Protein 4G6Q (pdb70)

Structure (mmCIF, N/CA/C/O backbone):
data_4G6Q
#
_entry.id   4G6Q
#
_cell.length_a   77.759
_cell.length_b   77.759
_cell.length_c   140.688
_cell.angle_alpha   90.00
_cell.angle_beta   90.00
_cell.angle_gamma   90.00
#
_symmetry.space_group_name_H-M   'P 41 21 2'
#
loop_
_entity.id
_entity.type
_entity.pdbx_description
1 polymer 'Putative uncharacterized protein'
2 non-polymer 'SULFATE ION'
3 water water
#
loop_
_atom_site.group_PDB
_atom_site.id
_atom_site.type_symbol
_atom_site.label_atom_id
_atom_site.label_alt_id
_atom_site.label_comp_id
_atom_site.label_asym_id
_atom_site.label_entity_id
_atom_site.label_seq_id
_atom_site.pdbx_PDB_ins_code
_atom_site.Cartn_x
_atom_site.Cartn_y
_atom_site.Cartn_z
_atom_site.occupancy
_atom_site.B_iso_or_equiv
_atom_site.auth_seq_id
_atom_site.auth_comp_id
_atom_site.auth_asym_id
_atom_site.auth_atom_id
_atom_site.pdbx_PDB_model_num
ATOM 1 N N . THR A 1 6 ? 10.600 -24.260 -27.292 1.00 86.71 3 THR A N 1
ATOM 2 C CA . THR A 1 6 ? 10.379 -25.102 -28.471 1.00 92.98 3 THR A CA 1
ATOM 3 C C . THR A 1 6 ? 9.618 -24.335 -29.552 1.00 90.42 3 THR A C 1
ATOM 4 O O . THR A 1 6 ? 8.726 -23.549 -29.243 1.00 91.08 3 THR A O 1
ATOM 6 N N . THR A 1 7 ? 9.958 -24.571 -30.818 1.00 92.19 4 THR A N 1
ATOM 7 C CA . THR A 1 7 ? 9.494 -23.697 -31.908 1.00 86.03 4 THR A CA 1
ATOM 8 C C . THR A 1 7 ? 8.074 -23.923 -32.432 1.00 81.20 4 THR A C 1
ATOM 9 O O . THR A 1 7 ? 7.799 -24.880 -33.159 1.00 85.72 4 THR A O 1
ATOM 13 N N . GLY A 1 8 ? 7.185 -23.009 -32.066 1.00 71.76 5 GLY A N 1
ATOM 14 C CA . GLY A 1 8 ? 5.846 -22.992 -32.605 1.00 74.95 5 GLY A CA 1
ATOM 15 C C . GLY A 1 8 ? 5.758 -21.926 -33.678 1.00 71.68 5 GLY A C 1
ATOM 16 O O . GLY A 1 8 ? 6.465 -20.910 -33.622 1.00 50.02 5 GLY A O 1
ATOM 17 N N . GLN A 1 9 ? 4.904 -22.177 -34.66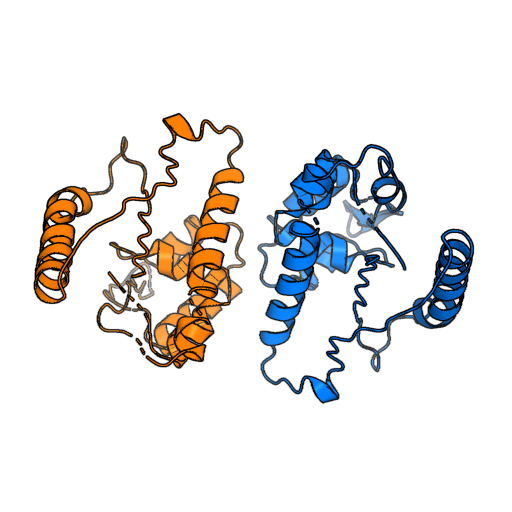6 1.00 71.27 6 GLN A N 1
ATOM 18 C CA . GLN A 1 9 ? 4.609 -21.205 -35.699 1.00 55.71 6 GLN A CA 1
ATOM 19 C C . GLN A 1 9 ? 3.315 -20.522 -35.304 1.00 48.56 6 GLN A C 1
ATOM 20 O O . GLN A 1 9 ? 2.457 -21.123 -34.653 1.00 58.27 6 GLN A O 1
ATOM 34 N N . PRO A 1 11 ? -0.165 -19.794 -35.488 1.00 53.44 8 PRO A N 1
ATOM 35 C CA . PRO A 1 11 ? -1.232 -20.606 -36.090 1.00 44.61 8 PRO A CA 1
ATOM 36 C C . PRO A 1 11 ? -1.723 -19.958 -37.371 1.00 42.81 8 PRO A C 1
ATOM 37 O O . PRO A 1 11 ? -1.623 -18.738 -37.475 1.00 50.20 8 PRO A O 1
ATOM 41 N N . ALA A 1 12 ? -2.259 -20.737 -38.309 1.00 44.15 9 ALA A N 1
ATOM 42 C CA . ALA A 1 12 ? -2.842 -20.178 -39.526 1.00 46.08 9 ALA A CA 1
ATOM 43 C C . ALA A 1 12 ? -4.357 -20.368 -39.579 1.00 55.63 9 ALA A C 1
ATOM 44 O O . ALA A 1 12 ? -5.045 -19.729 -40.393 1.00 45.16 9 ALA A O 1
ATOM 46 N N . THR A 1 13 ? -4.877 -21.257 -38.732 1.00 52.27 10 THR A N 1
ATOM 47 C CA . THR A 1 13 ? -6.314 -21.524 -38.722 1.00 54.04 10 THR A CA 1
ATOM 48 C C . THR A 1 13 ? -7.024 -20.243 -38.321 1.00 41.85 10 THR A C 1
ATOM 49 O O . THR A 1 13 ? -6.664 -19.621 -37.325 1.00 39.42 10 THR A O 1
ATOM 53 N N . SER A 1 14 ? -8.025 -19.839 -39.090 1.00 43.40 11 SER A N 1
ATOM 54 C CA . SER A 1 14 ? -8.635 -18.539 -38.859 1.00 57.97 11 SER A CA 1
ATOM 55 C C . SER A 1 14 ? -9.212 -18.439 -37.450 1.00 48.34 11 SER A C 1
ATOM 56 O O . SER A 1 14 ? -9.138 -17.389 -36.821 1.00 45.94 11 SER A O 1
ATOM 59 N N . SER A 1 15 ? -9.767 -19.534 -36.946 1.00 48.02 12 SER A N 1
ATOM 60 C CA . SER A 1 15 ? -10.384 -19.501 -35.629 1.00 54.80 12 SER A CA 1
ATOM 61 C C . SER A 1 15 ? -9.334 -19.264 -34.541 1.00 52.21 12 SER A C 1
ATOM 62 O O . SER A 1 15 ? -9.576 -18.499 -33.605 1.00 59.69 12 SER A O 1
ATOM 65 N N . LEU A 1 16 ? -8.171 -19.905 -34.653 1.00 37.31 13 LEU A N 1
ATOM 66 C CA . LEU A 1 16 ? -7.123 -19.671 -33.670 1.00 36.10 13 LEU A CA 1
ATOM 67 C C . LEU A 1 16 ? -6.556 -18.270 -33.825 1.00 44.03 13 LEU A C 1
ATOM 68 O O . LEU A 1 16 ? -6.271 -17.593 -32.836 1.00 39.96 13 LEU A O 1
ATOM 73 N N . VAL A 1 17 ? -6.368 -17.841 -35.070 1.00 38.21 14 VAL A N 1
ATOM 74 C CA . VAL A 1 17 ? -5.802 -16.518 -35.306 1.00 39.11 14 VAL A CA 1
ATOM 75 C C . VAL A 1 17 ? -6.702 -15.458 -34.669 1.00 34.19 14 VAL A C 1
ATOM 76 O O . VAL A 1 17 ? -6.233 -14.595 -33.935 1.00 34.95 14 VAL A O 1
ATOM 80 N N . ASP A 1 18 ? -8.002 -15.544 -34.928 1.00 36.06 15 ASP A N 1
ATOM 81 C CA . ASP A 1 18 ? -8.941 -14.615 -34.308 1.00 39.95 15 ASP A CA 1
ATOM 82 C C . ASP A 1 18 ? -8.849 -14.555 -32.770 1.00 35.64 15 ASP A C 1
ATOM 83 O O . ASP A 1 18 ? -8.956 -13.476 -32.197 1.00 33.57 15 ASP A O 1
ATOM 88 N N . LEU A 1 19 ? -8.621 -15.689 -32.109 1.00 37.58 16 LEU A N 1
ATOM 89 C CA . LEU A 1 19 ? -8.556 -15.688 -30.640 1.00 36.72 16 LEU A CA 1
ATOM 90 C C . LEU A 1 19 ? -7.340 -14.964 -30.109 1.00 35.62 16 LEU A C 1
ATOM 91 O O . LEU A 1 19 ? -7.353 -14.461 -28.987 1.00 32.79 16 LEU A O 1
ATOM 96 N N . LEU A 1 20 ? -6.278 -14.932 -30.905 1.00 30.09 17 LEU A N 1
ATOM 97 C CA . LEU A 1 20 ? -4.998 -14.428 -30.445 1.00 29.25 17 LEU A CA 1
ATOM 98 C C . LEU A 1 20 ? -4.881 -12.909 -30.571 1.00 31.61 17 LEU A C 1
ATOM 99 O O . LEU A 1 20 ? -3.871 -12.346 -30.180 1.00 32.38 17 LEU A O 1
ATOM 104 N N . HIS A 1 21 ? -5.886 -12.259 -31.166 1.00 30.72 18 HIS A N 1
ATOM 105 C CA . HIS A 1 21 ? -6.007 -10.796 -31.090 1.00 31.80 18 HIS A CA 1
ATOM 106 C C . HIS A 1 21 ? -6.090 -10.338 -29.626 1.00 33.04 18 HIS A C 1
ATOM 107 O O . HIS A 1 21 ? -5.570 -9.302 -29.266 1.00 36.25 18 HIS A O 1
ATOM 114 N N . HIS A 1 22 ? -6.743 -11.137 -28.787 1.00 34.13 19 HIS A N 1
ATOM 115 C CA . HIS A 1 22 ? -6.985 -10.782 -27.375 1.00 31.38 19 HIS A CA 1
ATOM 116 C C . HIS A 1 22 ? -5.670 -10.806 -26.588 1.00 38.31 19 HIS A C 1
ATOM 117 O O . HIS A 1 22 ? -4.996 -11.818 -26.563 1.00 35.17 19 HIS A O 1
ATOM 124 N N . PRO A 1 23 ? -5.294 -9.685 -25.951 1.00 32.68 20 PRO A N 1
ATOM 125 C CA . PRO A 1 23 ? -3.925 -9.613 -25.415 1.00 33.27 20 PRO A CA 1
ATOM 126 C C . PRO A 1 23 ? -3.673 -10.625 -24.296 1.00 31.31 20 PRO A C 1
ATOM 127 O O . PRO A 1 23 ? -2.569 -11.139 -24.188 1.00 26.95 20 PRO A O 1
ATOM 131 N N . LEU A 1 24 ? -4.681 -10.932 -23.488 1.00 24.71 21 LEU A N 1
ATOM 132 C CA . LEU A 1 24 ? -4.480 -11.947 -22.448 1.00 27.38 21 LEU A CA 1
ATOM 133 C C . LEU A 1 24 ? -4.342 -13.347 -23.057 1.00 28.83 21 LEU A C 1
ATOM 134 O O . LEU A 1 24 ? -3.513 -14.146 -22.603 1.00 27.09 21 LEU A O 1
ATOM 139 N N . ARG A 1 25 ? -5.099 -13.645 -24.113 1.00 23.79 22 ARG A N 1
ATOM 140 C CA . ARG A 1 25 ? -4.939 -14.961 -24.756 1.00 26.55 22 ARG A CA 1
ATOM 141 C C . ARG A 1 25 ? -3.555 -15.112 -25.391 1.00 25.78 22 ARG A C 1
ATOM 142 O O . ARG A 1 25 ? -2.961 -16.197 -25.346 1.00 27.41 22 ARG A O 1
ATOM 150 N N . TRP A 1 26 ? -3.033 -14.032 -25.963 1.00 23.75 23 TRP A N 1
ATOM 151 C CA . TRP A 1 26 ? -1.662 -14.086 -26.472 1.00 26.64 23 TRP A CA 1
ATOM 152 C C . TRP A 1 26 ? -0.680 -14.329 -25.315 1.00 27.56 23 TRP A C 1
ATOM 153 O O . TRP A 1 26 ? 0.247 -15.134 -25.438 1.00 29.22 23 TRP A O 1
ATOM 164 N N . ARG A 1 27 ? -0.865 -13.611 -24.204 1.00 25.00 24 ARG A N 1
ATOM 165 C CA . ARG A 1 27 ? 0.057 -13.736 -23.073 1.00 29.37 24 ARG A CA 1
ATOM 166 C C . ARG A 1 27 ? 0.118 -15.166 -22.564 1.00 28.55 24 ARG A C 1
ATOM 167 O O . ARG A 1 27 ? 1.192 -15.684 -22.266 1.00 22.54 24 ARG A O 1
ATOM 175 N N . ILE A 1 28 ? -1.048 -15.777 -22.437 1.00 23.77 25 ILE A N 1
ATOM 176 C CA . ILE A 1 28 ? -1.161 -17.157 -21.949 1.00 24.34 25 ILE A CA 1
ATOM 177 C C . ILE A 1 28 ? -0.487 -18.147 -22.892 1.00 28.62 25 ILE A C 1
ATOM 178 O O . ILE A 1 28 ? 0.298 -18.981 -22.452 1.00 24.40 25 ILE A O 1
ATOM 183 N N . THR A 1 29 ? -0.760 -18.060 -24.194 1.00 21.41 26 THR A N 1
ATOM 184 C CA . THR A 1 29 ? -0.177 -19.049 -25.083 1.00 21.53 26 THR A CA 1
ATOM 185 C C . THR A 1 29 ? 1.352 -18.860 -25.164 1.00 22.60 26 THR A C 1
ATOM 186 O O . THR A 1 29 ? 2.105 -19.841 -25.200 1.00 28.18 26 THR A O 1
ATOM 190 N N . GLN A 1 30 ? 1.822 -17.618 -25.146 1.00 22.89 27 GLN A N 1
ATOM 191 C CA . GLN A 1 30 ? 3.281 -17.403 -25.179 1.00 20.48 27 GLN A CA 1
ATOM 192 C C . GLN A 1 30 ? 3.982 -17.950 -23.926 1.00 25.59 27 GLN A C 1
ATOM 193 O O . GLN A 1 30 ? 5.120 -18.421 -24.011 1.00 23.40 27 GLN A O 1
ATOM 199 N N . LEU A 1 31 ? 3.316 -17.877 -22.766 1.00 24.36 28 LEU A N 1
ATOM 200 C CA . LEU A 1 31 ? 3.902 -18.355 -21.523 1.00 26.37 28 LEU A CA 1
ATOM 201 C C . LEU A 1 31 ? 4.013 -19.869 -21.554 1.00 24.29 28 LEU A C 1
ATOM 202 O O . LEU A 1 31 ? 4.772 -20.460 -20.785 1.00 27.99 28 LEU A O 1
ATOM 207 N N . LEU A 1 32 ? 3.223 -20.493 -22.419 1.00 19.85 29 LEU A N 1
ATOM 208 C CA . LEU A 1 32 ? 3.165 -21.960 -22.467 1.00 25.42 29 LEU A CA 1
ATOM 209 C C . LEU A 1 32 ? 4.071 -22.570 -23.538 1.00 34.12 29 LEU A C 1
ATOM 210 O O . LEU A 1 32 ? 4.120 -23.787 -23.687 1.00 38.22 29 LEU A O 1
ATOM 215 N N . ILE A 1 33 ? 4.783 -21.737 -24.290 1.00 29.12 30 ILE A N 1
ATOM 216 C CA . ILE A 1 33 ? 5.729 -22.278 -25.265 1.00 24.82 30 ILE A CA 1
ATOM 217 C C . ILE A 1 33 ? 6.791 -23.104 -24.547 1.00 26.08 30 ILE A C 1
ATOM 218 O O . ILE A 1 33 ? 7.475 -22.603 -23.642 1.00 28.53 30 ILE A O 1
ATOM 223 N N . GLY A 1 34 ? 6.907 -24.374 -24.936 1.00 28.35 31 GLY A N 1
ATOM 224 C CA . GLY A 1 34 ? 8.008 -25.220 -24.495 1.00 31.23 31 GLY A CA 1
ATOM 225 C C . GLY A 1 34 ? 7.866 -25.832 -23.110 1.00 33.46 31 GLY A C 1
ATOM 226 O O . GLY A 1 34 ? 8.815 -26.429 -22.592 1.00 30.70 31 GLY A O 1
ATOM 227 N N . ARG A 1 35 ? 6.698 -25.687 -22.487 1.00 32.12 32 ARG A N 1
ATOM 228 C CA . ARG A 1 35 ? 6.517 -26.229 -21.145 1.00 30.27 32 ARG A CA 1
ATOM 229 C C . ARG A 1 35 ? 5.043 -26.392 -20.841 1.00 30.80 32 ARG A C 1
ATOM 230 O O . ARG A 1 35 ? 4.204 -25.913 -21.575 1.00 31.26 32 ARG A O 1
ATOM 238 N N . SER A 1 36 ? 4.743 -27.059 -19.736 1.00 34.08 33 SER A N 1
ATOM 239 C CA . SER A 1 36 ? 3.366 -27.283 -19.313 1.00 40.86 33 SER A CA 1
ATOM 240 C C . SER A 1 36 ? 3.172 -26.686 -17.935 1.00 40.14 33 SER A C 1
ATOM 241 O O . SER A 1 36 ? 4.070 -26.775 -17.086 1.00 39.86 33 SER A O 1
ATOM 244 N N . LEU A 1 37 ? 1.999 -26.100 -17.706 1.00 31.93 34 LEU A N 1
ATOM 245 C CA . LEU A 1 37 ? 1.698 -25.438 -16.444 1.00 30.97 34 LEU A CA 1
ATOM 246 C C . LEU A 1 37 ? 0.252 -25.662 -16.029 1.00 32.01 34 LEU A C 1
ATOM 247 O O . LEU A 1 37 ? -0.635 -25.808 -16.871 1.00 34.84 34 LEU A O 1
ATOM 252 N N . THR A 1 38 ? 0.004 -25.655 -14.734 1.00 32.47 35 THR A N 1
ATOM 253 C CA . THR A 1 38 ? -1.371 -25.680 -14.252 1.00 35.35 35 THR A CA 1
ATOM 254 C C . THR A 1 38 ? -1.899 -24.267 -14.362 1.00 37.80 35 THR A C 1
ATOM 255 O O . THR A 1 38 ? -1.126 -23.313 -14.538 1.00 34.16 35 THR A O 1
ATOM 259 N N . THR A 1 39 ? -3.215 -24.129 -14.260 1.00 35.29 36 THR A N 1
ATOM 260 C CA . THR A 1 39 ? -3.851 -22.818 -14.332 1.00 36.69 36 THR A CA 1
ATOM 261 C C . THR A 1 39 ? -3.428 -22.009 -13.117 1.00 33.89 36 THR A C 1
ATOM 262 O O . THR A 1 39 ? -3.224 -20.804 -13.196 1.00 40.24 36 THR A O 1
ATOM 266 N N . ARG A 1 40 ? -3.304 -22.681 -11.983 1.00 36.93 37 ARG A N 1
ATOM 267 C CA . ARG A 1 40 ? -2.798 -22.024 -10.800 1.00 42.62 37 ARG A CA 1
ATOM 268 C C . ARG A 1 40 ? -1.412 -21.412 -11.071 1.00 41.35 37 ARG A C 1
ATOM 269 O O . ARG A 1 40 ? -1.155 -20.272 -10.692 1.00 42.11 37 ARG A O 1
ATOM 277 N N . GLU A 1 41 ? -0.530 -22.161 -11.736 1.00 39.84 38 GLU A N 1
ATOM 278 C CA . GLU A 1 41 ? 0.823 -21.669 -12.055 1.00 42.12 38 GLU A CA 1
ATOM 279 C C . GLU A 1 41 ? 0.771 -20.476 -13.006 1.00 37.18 38 GLU A C 1
ATOM 280 O O . GLU A 1 41 ? 1.441 -19.460 -12.798 1.00 37.08 38 GLU A O 1
ATOM 286 N N . LEU A 1 42 ? -0.060 -20.591 -14.029 1.00 30.58 39 LEU A N 1
ATOM 287 C CA . LEU A 1 42 ? -0.282 -19.482 -14.955 1.00 38.22 39 LEU A CA 1
ATOM 288 C C . LEU A 1 42 ? -0.796 -18.248 -14.203 1.00 46.70 39 LEU A C 1
ATOM 289 O O . LEU A 1 42 ? -0.326 -17.136 -14.436 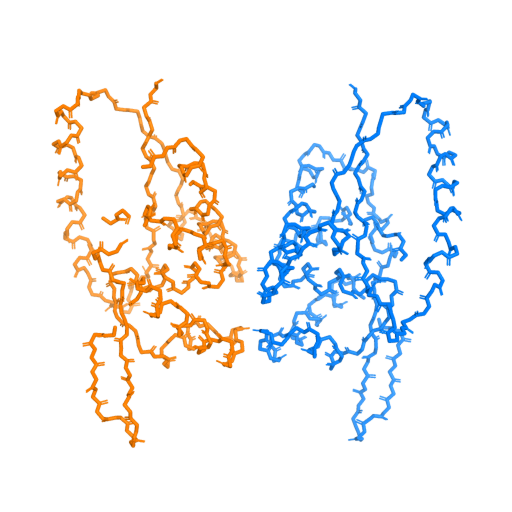1.00 44.36 39 LEU A O 1
ATOM 294 N N . ALA A 1 43 ? -1.759 -18.445 -13.303 1.00 42.20 40 ALA A N 1
ATOM 295 C CA . ALA A 1 43 ? -2.312 -17.339 -12.514 1.00 43.92 40 ALA A CA 1
ATOM 296 C C . ALA A 1 43 ? -1.218 -16.572 -11.781 1.00 44.73 40 ALA A C 1
ATOM 297 O O . ALA A 1 43 ? -1.238 -15.345 -11.700 1.00 44.60 40 ALA A O 1
ATOM 299 N N . GLU A 1 44 ? -0.272 -17.322 -11.235 1.00 40.72 41 GLU A N 1
ATOM 300 C CA . GLU A 1 44 ? 0.797 -16.767 -10.436 1.00 47.37 41 GLU A CA 1
ATOM 301 C C . GLU A 1 44 ? 1.795 -15.990 -11.295 1.00 43.84 41 GLU A C 1
ATOM 302 O O . GLU A 1 44 ? 2.476 -15.087 -10.815 1.00 45.19 41 GLU A O 1
ATOM 308 N N . LEU A 1 45 ? 1.869 -16.342 -12.569 1.00 39.29 42 LEU A N 1
ATOM 309 C CA . LEU A 1 45 ? 2.736 -15.625 -13.499 1.00 40.43 42 LEU A CA 1
ATOM 310 C C . LEU A 1 45 ? 2.034 -14.399 -14.088 1.00 39.31 42 LEU A C 1
ATOM 311 O O . LEU A 1 45 ? 2.651 -13.601 -14.786 1.00 41.67 42 LEU A O 1
ATOM 316 N N . LEU A 1 46 ? 0.738 -14.253 -13.814 1.00 33.90 43 LEU A N 1
ATOM 317 C CA . LEU A 1 46 ? -0.016 -13.138 -14.373 1.00 37.47 43 LEU A CA 1
ATOM 318 C C . LEU A 1 46 ? -0.773 -12.431 -13.274 1.00 38.36 43 LEU A C 1
ATOM 319 O O . LEU A 1 46 ? -2.008 -12.378 -13.301 1.00 37.63 43 LEU A O 1
ATOM 324 N N . PRO A 1 47 ? -0.030 -11.885 -12.299 1.00 41.13 44 PRO A N 1
ATOM 325 C CA . PRO A 1 47 ? -0.575 -11.333 -11.054 1.00 43.41 44 PRO A CA 1
ATOM 326 C C . PRO A 1 47 ? -1.518 -10.160 -11.296 1.00 46.03 44 PRO A C 1
ATOM 327 O O . PRO A 1 47 ? -2.295 -9.818 -10.415 1.00 51.96 44 PRO A O 1
ATOM 331 N N . ASP A 1 48 ? -1.434 -9.549 -12.473 1.00 41.17 45 ASP A N 1
ATOM 332 C CA . ASP A 1 48 ? -2.187 -8.331 -12.762 1.00 44.84 45 ASP A CA 1
ATOM 333 C C . ASP A 1 48 ? -3.574 -8.672 -13.267 1.00 39.58 45 ASP A C 1
ATOM 334 O O . ASP A 1 48 ? -4.459 -7.821 -13.331 1.00 42.61 45 ASP A O 1
ATOM 339 N N . VAL A 1 49 ? -3.750 -9.937 -13.620 1.00 34.72 46 VAL A N 1
ATOM 340 C CA . VAL A 1 49 ? -5.007 -10.448 -14.153 1.00 32.16 46 VAL A CA 1
ATOM 341 C C . VAL A 1 49 ? -5.865 -11.057 -13.041 1.00 33.34 46 VAL A C 1
ATOM 342 O O . VAL A 1 49 ? -5.369 -11.856 -12.237 1.00 35.66 46 VAL A O 1
ATOM 346 N N . ALA A 1 50 ? -7.148 -10.694 -12.999 1.00 33.31 47 ALA A N 1
ATOM 347 C CA . ALA A 1 50 ? -8.050 -11.259 -12.008 1.00 36.46 47 ALA A CA 1
ATOM 348 C C . ALA A 1 50 ? -8.089 -12.771 -12.195 1.00 32.73 47 ALA A C 1
ATOM 349 O O . ALA A 1 50 ? -8.115 -13.287 -13.323 1.00 31.46 47 ALA A O 1
ATOM 351 N N . THR A 1 51 ? -8.057 -13.483 -11.081 1.00 30.17 48 THR A N 1
ATOM 352 C CA . THR A 1 51 ? -7.876 -14.927 -11.117 1.00 34.75 48 THR A CA 1
ATOM 353 C C . THR A 1 51 ? -8.987 -15.594 -11.922 1.00 28.49 48 THR A C 1
ATOM 354 O O . THR A 1 51 ? -8.728 -16.429 -12.784 1.00 28.91 48 THR A O 1
ATOM 358 N N . THR A 1 52 ? -10.233 -15.217 -11.637 1.00 31.26 49 THR A N 1
ATOM 359 C CA . THR A 1 52 ? -11.353 -15.816 -12.349 1.00 27.12 49 THR A CA 1
ATOM 360 C C . THR A 1 52 ? -11.183 -15.621 -13.871 1.00 31.53 49 THR A C 1
ATOM 361 O O . THR A 1 52 ? -11.407 -16.548 -14.653 1.00 32.03 49 THR A O 1
ATOM 365 N N . THR A 1 53 ? -10.766 -14.427 -14.278 1.00 25.58 50 THR A N 1
ATOM 366 C CA . THR A 1 53 ? -10.575 -14.104 -15.708 1.00 27.48 50 THR A CA 1
ATOM 367 C C . THR A 1 53 ? -9.501 -14.976 -16.337 1.00 33.04 50 THR A C 1
ATOM 368 O O . THR A 1 53 ? -9.638 -15.441 -17.469 1.00 28.98 50 THR A O 1
ATOM 372 N N . LEU A 1 54 ? -8.420 -15.207 -15.601 1.00 32.91 51 LEU A N 1
ATOM 373 C CA A LEU A 1 54 ? -7.349 -16.062 -16.091 0.22 30.22 51 LEU A CA 1
ATOM 374 C CA B LEU A 1 54 ? -7.347 -16.060 -16.107 0.78 29.99 51 LEU A CA 1
ATOM 375 C C . LEU A 1 54 ? -7.876 -17.461 -16.377 1.00 30.01 51 LEU A C 1
ATOM 376 O O . LEU A 1 54 ? -7.629 -18.024 -17.433 1.00 27.21 51 LEU A O 1
ATOM 385 N N . TYR A 1 55 ? -8.622 -18.018 -15.419 1.00 27.52 52 TYR A N 1
ATOM 386 C CA . TYR A 1 55 ? -9.167 -19.347 -15.595 1.00 29.66 52 TYR A CA 1
ATOM 387 C C . TYR A 1 55 ? -10.125 -19.342 -16.790 1.00 32.38 52 TYR A C 1
ATOM 388 O O . TYR A 1 55 ? -10.122 -20.267 -17.596 1.00 26.47 52 TYR A O 1
ATOM 397 N N . ARG A 1 56 ? -10.943 -18.301 -16.909 1.00 32.52 53 ARG A N 1
ATOM 398 C CA . ARG A 1 56 ? -11.897 -18.234 -18.012 1.00 32.29 53 ARG A CA 1
ATOM 399 C C . ARG A 1 56 ? -11.183 -18.352 -19.379 1.00 31.64 53 ARG A C 1
ATOM 400 O O . ARG A 1 56 ? -11.589 -19.120 -20.241 1.00 27.55 53 ARG A O 1
ATOM 408 N N . GLN A 1 57 ? -10.119 -17.582 -19.554 1.00 30.27 54 GLN A N 1
ATOM 409 C CA . GLN A 1 57 ? -9.431 -17.520 -20.834 1.00 33.48 54 GLN A CA 1
ATOM 410 C C . GLN A 1 57 ? -8.677 -18.811 -21.154 1.00 34.68 54 GLN A C 1
ATOM 411 O O . GLN A 1 57 ? -8.583 -19.196 -22.313 1.00 30.90 54 GLN A O 1
ATOM 417 N N . VAL A 1 58 ? -8.113 -19.465 -20.136 1.00 29.54 55 VAL A N 1
ATOM 418 C CA . VAL A 1 58 ? -7.535 -20.806 -20.329 1.00 25.42 55 VAL A CA 1
ATOM 419 C C . VAL A 1 58 ? -8.609 -21.782 -20.847 1.00 25.93 55 VAL A C 1
ATOM 420 O O . VAL A 1 58 ? -8.396 -22.538 -21.803 1.00 32.98 55 VAL A O 1
ATOM 424 N N . GLY A 1 59 ? -9.772 -21.741 -20.214 1.00 27.41 56 GLY A N 1
ATOM 425 C CA . GLY A 1 59 ? -10.916 -22.525 -20.646 1.00 29.79 56 GLY A CA 1
ATOM 426 C C . GLY A 1 59 ? -11.241 -22.281 -22.109 1.00 31.54 56 GLY A C 1
ATOM 427 O O . GLY A 1 59 ? -11.457 -23.220 -22.881 1.00 33.60 56 GLY A O 1
ATOM 428 N N . ILE A 1 60 ? -11.296 -21.014 -22.495 1.00 27.95 57 ILE A N 1
ATOM 429 C CA . ILE A 1 60 ? -11.572 -20.654 -23.892 1.00 32.23 57 ILE A CA 1
ATOM 430 C C . ILE A 1 60 ? -10.523 -21.242 -24.862 1.00 30.18 57 ILE A C 1
ATOM 431 O O . ILE A 1 60 ? -10.866 -21.904 -25.852 1.00 29.99 57 ILE A O 1
ATOM 436 N N . LEU A 1 61 ? -9.251 -21.031 -24.540 1.00 29.36 58 LEU A N 1
ATOM 437 C CA . LEU A 1 61 ? -8.146 -21.577 -25.319 1.00 32.82 58 LEU A CA 1
ATOM 438 C C . LEU A 1 61 ? -8.137 -23.106 -25.431 1.00 39.35 58 LEU A C 1
ATOM 439 O O . LEU A 1 61 ? -7.875 -23.646 -26.499 1.00 37.86 58 LEU A O 1
ATOM 444 N N . VAL A 1 62 ? -8.382 -23.791 -24.315 1.00 36.89 59 VAL A N 1
ATOM 445 C CA . VAL A 1 62 ? -8.468 -25.243 -24.298 1.00 36.90 59 VAL A CA 1
ATOM 446 C C . VAL A 1 62 ? -9.591 -25.734 -25.185 1.00 41.40 59 VAL A C 1
ATOM 447 O O . VAL A 1 62 ? -9.397 -26.628 -26.004 1.00 46.83 59 VAL A O 1
ATOM 451 N N . LYS A 1 63 ? -10.780 -25.164 -25.012 1.00 41.42 60 LYS A N 1
ATOM 452 C CA . LYS A 1 63 ? -11.933 -25.597 -25.809 1.00 44.09 60 LYS A CA 1
ATOM 453 C C . LYS A 1 63 ? -11.705 -25.376 -27.314 1.00 43.92 60 LYS A C 1
ATOM 454 O O . LYS A 1 63 ? -12.094 -26.201 -28.135 1.00 47.17 60 LYS A O 1
ATOM 460 N N . ALA A 1 64 ? -11.069 -24.264 -27.673 1.00 38.11 61 ALA A N 1
ATOM 461 C CA . ALA A 1 64 ? -10.765 -23.992 -29.082 1.00 46.87 61 ALA A CA 1
ATOM 462 C C . A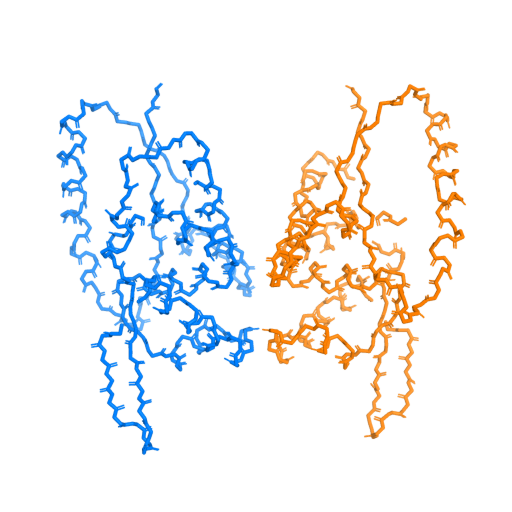LA A 1 64 ? -9.634 -24.861 -29.652 1.00 49.64 61 ALA A C 1
ATOM 463 O O . ALA A 1 64 ? -9.394 -24.859 -30.860 1.00 47.32 61 ALA A O 1
ATOM 465 N N . GLY A 1 65 ? -8.930 -25.589 -28.791 1.00 44.16 62 GLY A N 1
ATOM 466 C CA . GLY A 1 65 ? -7.847 -26.446 -29.253 1.00 42.65 62 GLY A CA 1
ATOM 467 C C . GLY A 1 65 ? -6.505 -25.740 -29.411 1.00 43.15 62 GLY A C 1
ATOM 468 O O . GLY A 1 65 ? -5.588 -26.253 -30.053 1.00 44.65 62 GLY A O 1
ATOM 469 N N . VAL A 1 66 ? -6.387 -24.547 -28.843 1.00 34.73 63 VAL A N 1
ATOM 470 C CA . VAL A 1 66 ? -5.114 -23.842 -28.843 1.00 32.02 63 VAL A CA 1
ATOM 471 C C . VAL A 1 66 ? -4.205 -24.467 -27.801 1.00 41.27 63 VAL A C 1
ATOM 472 O O . VAL A 1 66 ? -2.982 -24.473 -27.959 1.00 39.53 63 VAL A O 1
ATOM 476 N N . LEU A 1 67 ? -4.813 -24.972 -26.720 1.00 35.34 64 LEU A N 1
ATOM 477 C CA . LEU A 1 67 ? -4.061 -25.647 -25.673 1.00 33.10 64 LEU A CA 1
ATOM 478 C C . LEU A 1 67 ? -4.531 -27.078 -25.595 1.00 38.76 64 LEU A C 1
ATOM 479 O O . LEU A 1 67 ? -5.624 -27.408 -26.049 1.00 41.77 64 LEU A O 1
ATOM 492 N N . VAL A 1 69 ? -4.515 -30.614 -22.809 1.00 49.79 66 VAL A N 1
ATOM 493 C CA . VAL A 1 69 ? -4.295 -31.106 -21.452 1.00 55.93 66 VAL A CA 1
ATOM 494 C C . VAL A 1 69 ? -3.201 -32.172 -21.468 1.00 59.76 66 VAL A C 1
ATOM 495 O O . VAL A 1 69 ? -3.337 -33.186 -22.149 1.00 60.99 66 VAL A O 1
ATOM 499 N N . THR A 1 70 ? -2.122 -31.949 -20.720 1.00 54.09 67 THR A N 1
ATOM 500 C CA . THR A 1 70 ? -1.034 -32.925 -20.657 1.00 59.55 67 THR A CA 1
ATOM 501 C C . THR A 1 70 ? -1.079 -33.812 -19.413 1.00 67.14 67 THR A C 1
ATOM 502 O O . THR A 1 70 ? -0.412 -34.847 -19.361 1.00 67.98 67 THR A O 1
ATOM 506 N N . ALA A 1 71 ? -1.855 -33.402 -18.413 1.00 68.16 68 ALA A N 1
ATOM 507 C CA . ALA A 1 71 ? -2.063 -34.226 -17.226 1.00 68.14 68 ALA A CA 1
ATOM 508 C C . ALA A 1 71 ? -3.211 -33.722 -16.356 1.00 68.87 68 ALA A C 1
ATOM 509 O O . ALA A 1 71 ? -3.612 -32.556 -16.423 1.00 53.00 68 ALA A O 1
ATOM 511 N N . GLU A 1 72 ? -3.741 -34.622 -15.541 1.00 84.01 69 GLU A N 1
ATOM 512 C CA . GLU A 1 72 ? -4.688 -34.249 -14.507 1.00 90.10 69 GLU A CA 1
ATOM 513 C C . GLU A 1 72 ? -4.567 -35.217 -13.351 1.00 87.87 69 GLU A C 1
ATOM 514 O O . GLU A 1 72 ? -4.531 -36.428 -13.550 1.00 94.36 69 GLU A O 1
ATOM 520 N N . HIS A 1 73 ? -4.469 -34.676 -12.144 1.00 87.70 70 HIS A N 1
ATOM 521 C CA . HIS A 1 73 ? -4.433 -35.498 -10.937 1.00 100.50 70 HIS A CA 1
ATOM 522 C C . HIS A 1 73 ? -5.141 -34.785 -9.802 1.00 93.26 70 HIS A C 1
ATOM 523 O O . HIS A 1 73 ? -5.533 -33.623 -9.942 1.00 75.63 70 HIS A O 1
ATOM 530 N N . GLN A 1 74 ? -5.299 -35.488 -8.683 1.00 95.45 71 GLN A N 1
ATOM 531 C CA . GLN A 1 74 ? -6.018 -34.950 -7.538 1.00 101.18 71 GLN A CA 1
ATOM 532 C C . GLN A 1 74 ? -5.120 -34.129 -6.619 1.00 106.82 71 GLN A C 1
ATOM 533 O O . GLN A 1 74 ? -4.133 -34.632 -6.081 1.00 105.51 71 GLN A O 1
ATOM 539 N N . VAL A 1 75 ? -5.475 -32.858 -6.455 1.00 112.29 72 VAL A N 1
ATOM 540 C CA . VAL A 1 75 ? -4.731 -31.939 -5.599 1.00 114.64 72 VAL A CA 1
ATOM 541 C C . VAL A 1 75 ? -5.665 -31.228 -4.621 1.00 119.29 72 VAL A C 1
ATOM 542 O O . VAL A 1 75 ? -6.399 -30.307 -4.999 1.00 108.77 72 VAL A O 1
ATOM 546 N N . ARG A 1 76 ? -5.622 -31.673 -3.365 1.00 133.28 73 ARG A N 1
ATOM 547 C CA . ARG A 1 76 ? -6.486 -31.178 -2.290 1.00 135.48 73 ARG A CA 1
ATOM 548 C C . ARG A 1 76 ? -7.946 -31.611 -2.480 1.00 128.84 73 ARG A C 1
ATOM 549 O O . ARG A 1 76 ? -8.873 -30.836 -2.240 1.00 129.24 73 ARG A O 1
ATOM 557 N N . GLY A 1 77 ? -8.137 -32.857 -2.909 1.00 121.59 74 GLY A N 1
ATOM 558 C CA . GLY A 1 77 ? -9.465 -33.418 -3.087 1.00 116.93 74 GLY A CA 1
ATOM 559 C C . GLY A 1 77 ? -10.092 -33.147 -4.444 1.00 111.22 74 GLY A C 1
ATOM 560 O O . GLY A 1 77 ? -11.035 -33.838 -4.843 1.00 108.77 74 GLY A O 1
ATOM 561 N N . ALA A 1 78 ? -9.564 -32.149 -5.154 1.00 102.64 75 ALA A N 1
ATOM 562 C CA . ALA A 1 78 ? -10.112 -31.726 -6.442 1.00 97.63 75 ALA A CA 1
ATOM 563 C C . ALA A 1 78 ? -9.107 -31.914 -7.578 1.00 99.68 75 ALA A C 1
ATOM 564 O O . ALA A 1 78 ? -7.897 -31.882 -7.356 1.00 100.28 75 ALA A O 1
ATOM 566 N N . VAL A 1 79 ? -9.611 -32.096 -8.796 1.00 99.07 76 VAL A N 1
ATOM 567 C CA . VAL A 1 79 ? -8.757 -32.416 -9.941 1.00 93.38 76 VAL A CA 1
ATOM 568 C C . VAL A 1 79 ? -8.111 -31.195 -10.598 1.00 85.84 76 VAL A C 1
ATOM 569 O O . VAL A 1 79 ? -8.749 -30.158 -10.807 1.00 79.87 76 VAL A O 1
ATOM 573 N N . GLU A 1 80 ? -6.834 -31.335 -10.930 1.00 84.90 77 GLU A N 1
ATOM 574 C CA . GLU A 1 80 ? -6.066 -30.228 -11.480 1.00 74.76 77 GLU A CA 1
ATOM 575 C C . GLU A 1 80 ? -5.433 -30.609 -12.804 1.00 65.71 77 GLU A C 1
ATOM 576 O O . GLU A 1 80 ? -4.718 -31.606 -12.892 1.00 69.61 77 GLU A O 1
ATOM 582 N N . ARG A 1 81 ? -5.694 -29.810 -13.834 1.00 55.20 78 ARG A N 1
ATOM 583 C CA . ARG A 1 81 ? -5.145 -30.088 -15.149 1.00 51.65 78 ARG A CA 1
ATOM 584 C C . ARG A 1 81 ? -3.874 -29.287 -15.415 1.00 46.27 78 ARG A C 1
ATOM 585 O O . ARG A 1 81 ? -3.731 -28.137 -14.978 1.00 42.99 78 ARG A O 1
ATOM 593 N N . THR A 1 82 ? -2.964 -29.907 -16.153 1.00 45.16 79 THR A N 1
ATOM 594 C CA . THR A 1 82 ? -1.769 -29.245 -16.646 1.00 39.46 79 THR A CA 1
ATOM 595 C C . THR A 1 82 ? -1.933 -29.021 -18.150 1.00 36.31 79 THR A C 1
ATOM 596 O O . THR A 1 82 ? -2.443 -29.889 -18.854 1.00 42.03 79 THR A O 1
ATOM 600 N N . TYR A 1 83 ? -1.528 -27.853 -18.643 1.00 35.51 80 TYR A N 1
ATOM 601 C CA . TYR A 1 83 ? -1.741 -27.504 -20.049 1.00 33.04 80 TYR A CA 1
ATOM 602 C C . TYR A 1 83 ? -0.447 -27.151 -20.769 1.00 38.39 80 TYR A C 1
ATOM 603 O O . TYR A 1 83 ? 0.491 -26.650 -20.156 1.00 35.24 80 TYR A O 1
ATOM 612 N N . THR A 1 84 ? -0.403 -27.385 -22.077 1.00 40.70 81 THR A N 1
ATOM 613 C CA . THR A 1 84 ? 0.645 -26.795 -22.909 1.00 36.36 81 THR A CA 1
ATOM 614 C C . THR A 1 84 ? 0.078 -26.413 -24.274 1.00 38.99 81 THR A C 1
ATOM 615 O O . THR A 1 84 ? -1.087 -26.672 -24.561 1.00 43.41 81 THR A O 1
ATOM 619 N N . LEU A 1 85 ? 0.893 -25.778 -25.105 1.00 44.25 82 LEU A N 1
ATOM 620 C CA . LEU A 1 85 ? 0.466 -25.443 -26.463 1.00 46.16 82 LEU A CA 1
ATOM 621 C C . LEU A 1 85 ? 0.129 -26.678 -27.287 1.00 45.95 82 LEU A C 1
ATOM 622 O O . LEU A 1 85 ? 0.887 -27.652 -27.319 1.00 53.16 82 LEU A O 1
ATOM 627 N N . ASN A 1 86 ? -1.012 -26.641 -27.954 1.00 62.82 83 ASN A N 1
ATOM 628 C CA . ASN A 1 86 ? -1.307 -27.647 -28.956 1.00 62.22 83 ASN A CA 1
ATOM 629 C C . ASN A 1 86 ? -0.519 -27.333 -30.228 1.00 64.69 83 ASN A C 1
ATOM 630 O O . ASN A 1 86 ? -1.057 -26.745 -31.168 1.00 62.67 83 ASN A O 1
ATOM 635 N N . THR A 1 87 ? 0.757 -27.709 -30.255 1.00 67.70 84 THR A N 1
ATOM 636 C CA . THR A 1 87 ? 1.612 -27.383 -31.394 1.00 69.92 84 THR A CA 1
ATOM 637 C C . THR A 1 87 ? 1.064 -27.969 -32.698 1.00 79.29 84 THR A C 1
ATOM 638 O O . THR A 1 87 ? 1.313 -27.431 -33.781 1.00 74.00 84 THR A O 1
ATOM 642 N N . GLN A 1 88 ? 0.314 -29.063 -32.588 1.00 88.89 85 GLN A N 1
ATOM 643 C CA . GLN A 1 88 ? -0.347 -29.665 -33.746 1.00 92.22 85 GLN A CA 1
ATOM 644 C C . GLN A 1 88 ? -1.362 -28.716 -34.382 1.00 87.23 85 GLN A C 1
ATOM 645 O O . GLN A 1 88 ? -1.606 -28.774 -35.585 1.00 85.91 85 GLN A O 1
ATOM 651 N N . ALA A 1 89 ? -1.952 -27.844 -33.566 1.00 85.53 86 ALA A N 1
ATOM 652 C CA . ALA A 1 89 ? -2.969 -26.902 -34.043 1.00 81.33 86 ALA A CA 1
ATOM 653 C C . ALA A 1 89 ? -2.367 -25.737 -34.836 1.00 76.40 86 ALA A C 1
ATOM 654 O O . ALA A 1 89 ? -2.955 -25.280 -35.822 1.00 66.16 86 ALA A O 1
ATOM 656 N N . GLY A 1 90 ? -1.203 -25.260 -34.391 1.00 75.65 87 GLY A N 1
ATOM 657 C CA . GLY A 1 90 ? -0.482 -24.201 -35.072 1.00 73.22 87 GLY A CA 1
ATOM 658 C C . GLY A 1 90 ? 0.229 -24.671 -36.333 1.00 77.32 87 GLY A C 1
ATOM 659 O O . GLY A 1 90 ? 0.858 -23.872 -37.028 1.00 75.91 87 GLY A O 1
ATOM 660 N N . ASP A 1 91 ? 0.127 -25.966 -36.633 1.00 85.41 88 ASP A N 1
ATOM 661 C CA . ASP A 1 91 ? 0.722 -26.530 -37.853 1.00 93.91 88 ASP A CA 1
ATOM 662 C C . ASP A 1 91 ? -0.314 -26.849 -38.944 1.00 85.55 88 ASP A C 1
ATOM 663 O O . ASP A 1 91 ? 0.031 -27.412 -39.984 1.00 81.89 88 ASP A O 1
ATOM 668 N N . ALA A 1 92 ? -1.574 -26.486 -38.710 1.00 83.03 89 ALA A N 1
ATOM 669 C CA . ALA A 1 92 ? -2.647 -26.766 -39.667 1.00 84.34 89 ALA A CA 1
ATOM 670 C C . ALA A 1 92 ? -3.033 -25.551 -40.515 1.00 83.93 89 ALA A C 1
ATOM 671 O O . ALA A 1 92 ? -2.961 -24.408 -40.054 1.00 78.99 89 ALA A O 1
ATOM 673 N N . ASP A 1 93 ? -3.433 -25.814 -41.759 1.00 86.16 90 ASP A N 1
ATOM 674 C CA . ASP A 1 93 ? -4.022 -24.800 -42.642 1.00 85.83 90 ASP A CA 1
ATOM 675 C C . ASP A 1 93 ? -3.042 -23.756 -43.202 1.00 78.67 90 ASP A C 1
ATOM 676 O O . ASP A 1 93 ? -3.459 -22.669 -43.603 1.00 73.21 90 ASP A O 1
ATOM 681 N N . HIS A 1 94 ? -1.755 -24.088 -43.249 1.00 78.11 91 HIS A N 1
ATOM 682 C CA . HIS A 1 94 ? -0.741 -23.135 -43.714 1.00 81.19 91 HIS A CA 1
ATOM 683 C C . HIS A 1 94 ? -0.594 -23.027 -45.237 1.00 84.71 91 HIS A C 1
ATOM 684 O O . HIS A 1 94 ? 0.278 -22.307 -45.725 1.00 83.60 91 HIS A O 1
ATOM 691 N N . ASP A 1 95 ? -1.438 -23.719 -45.993 1.00 88.66 92 ASP A N 1
ATOM 692 C CA . ASP A 1 95 ? -1.304 -23.656 -47.445 1.00 98.30 92 ASP A CA 1
ATOM 693 C C . ASP A 1 95 ? -2.323 -22.730 -48.108 1.00 96.45 92 ASP A C 1
ATOM 694 O O . ASP A 1 95 ? -2.017 -22.061 -49.100 1.00 98.64 92 ASP A O 1
ATOM 699 N N . GLY A 1 96 ? -3.531 -22.689 -47.562 1.00 92.82 93 GLY A N 1
ATOM 700 C CA . GLY A 1 96 ? -4.564 -21.840 -48.120 1.00 94.33 93 GLY A CA 1
ATOM 701 C C . GLY A 1 96 ? -4.480 -20.422 -47.590 1.00 90.44 93 GLY A C 1
ATOM 702 O O . GLY A 1 96 ? -5.485 -19.708 -47.551 1.00 92.29 93 GLY A O 1
ATOM 703 N N . VAL A 1 97 ? -3.285 -20.006 -47.177 1.00 74.58 94 VAL A N 1
ATOM 704 C CA . VAL A 1 97 ? -3.125 -18.672 -46.609 1.00 58.02 94 VAL A CA 1
ATOM 705 C C . VAL A 1 97 ? -3.024 -17.637 -47.716 1.00 50.16 94 VAL A C 1
ATOM 706 O O . VAL A 1 97 ? -2.103 -17.671 -48.530 1.00 51.54 94 VAL A O 1
ATOM 710 N N . ASP A 1 98 ? -3.986 -16.724 -47.748 1.00 45.96 95 ASP A N 1
ATOM 711 C CA . ASP A 1 98 ? -3.989 -15.661 -48.738 1.00 44.92 95 ASP A CA 1
ATOM 712 C C . ASP A 1 98 ? -3.446 -14.374 -48.120 1.00 45.94 95 ASP A C 1
ATOM 713 O O . ASP A 1 98 ? -3.060 -14.349 -46.946 1.00 41.98 95 ASP A O 1
ATOM 718 N N . ALA A 1 99 ? -3.396 -13.314 -48.916 1.00 47.08 96 ALA A N 1
ATOM 719 C CA . ALA A 1 99 ? -2.849 -12.046 -48.448 1.00 46.25 96 ALA A CA 1
ATOM 720 C C . ALA A 1 99 ? -3.529 -11.591 -47.156 1.00 40.99 96 ALA A C 1
ATOM 721 O O . ALA A 1 99 ? -2.862 -11.289 -46.183 1.00 43.89 96 ALA A O 1
ATOM 723 N N . ASP A 1 100 ? -4.859 -11.551 -47.141 1.00 38.67 97 ASP A N 1
ATOM 724 C CA . ASP A 1 100 ? -5.566 -11.046 -4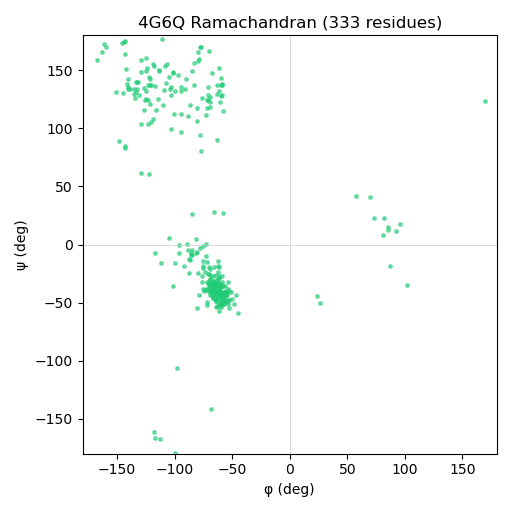5.967 1.00 37.24 97 ASP A CA 1
ATOM 725 C C . ASP A 1 100 ? -5.242 -11.822 -44.686 1.00 33.99 97 ASP A C 1
ATOM 726 O O . ASP A 1 100 ? -5.008 -11.230 -43.621 1.00 34.61 97 ASP A O 1
ATOM 731 N N . ARG A 1 101 ? -5.231 -13.151 -44.782 1.00 35.89 98 ARG A N 1
ATOM 732 C CA . ARG A 1 101 ? -4.910 -13.987 -43.625 1.00 35.66 98 ARG A CA 1
ATOM 733 C C . ARG A 1 101 ? -3.476 -13.764 -43.160 1.00 32.05 98 ARG A C 1
ATOM 734 O O . ARG A 1 101 ? -3.199 -13.712 -41.958 1.00 35.01 98 ARG A O 1
ATOM 742 N N . LEU A 1 102 ? -2.554 -13.636 -44.110 1.00 31.43 99 LEU A N 1
ATOM 743 C CA . LEU A 1 102 ? -1.143 -13.449 -43.756 1.00 31.14 99 LEU A CA 1
ATOM 744 C C . LEU A 1 102 ? -0.909 -12.117 -43.047 1.00 32.39 99 LEU A C 1
ATOM 745 O O . LEU A 1 102 ? -0.149 -12.049 -42.079 1.00 30.47 99 LEU A O 1
ATOM 750 N N . ARG A 1 103 ? -1.544 -11.056 -43.534 1.00 32.57 100 ARG A N 1
ATOM 751 C CA . ARG A 1 103 ? -1.456 -9.759 -42.857 1.00 36.37 100 ARG A CA 1
ATOM 752 C C . ARG A 1 103 ? -1.956 -9.851 -41.425 1.00 31.07 100 ARG A C 1
ATOM 753 O O . ARG A 1 103 ? -1.299 -9.401 -40.480 1.00 33.45 100 ARG A O 1
ATOM 761 N N . THR A 1 104 ? -3.127 -10.450 -41.265 1.00 33.50 101 THR A N 1
ATOM 762 C CA . THR A 1 104 ? -3.692 -10.602 -39.940 1.00 33.83 101 THR A CA 1
ATOM 763 C C . THR A 1 104 ? -2.748 -11.373 -39.018 1.00 31.23 101 THR A C 1
ATOM 764 O O . THR A 1 104 ? -2.520 -10.964 -37.884 1.00 31.81 101 THR A O 1
ATOM 776 N N . PHE A 1 106 ? 0.519 -11.644 -39.116 1.00 28.03 103 PHE A N 1
ATOM 777 C CA . PHE A 1 106 ? 1.634 -10.763 -38.781 1.00 30.52 103 PHE A CA 1
ATOM 778 C C . PHE A 1 106 ? 1.220 -9.739 -37.721 1.00 32.13 103 PHE A C 1
ATOM 779 O O . PHE A 1 106 ? 1.898 -9.561 -36.708 1.00 29.06 103 PHE A O 1
ATOM 787 N N . THR A 1 107 ? 0.100 -9.072 -37.966 1.00 29.39 104 THR A N 1
ATOM 788 C CA . THR A 1 107 ? -0.401 -8.027 -37.058 1.00 27.53 104 THR A CA 1
ATOM 789 C C . THR A 1 107 ? -0.586 -8.579 -35.644 1.00 26.86 104 THR A C 1
ATOM 790 O O . THR A 1 107 ? -0.227 -7.925 -34.659 1.00 27.19 104 THR A O 1
ATOM 794 N N . VAL A 1 108 ? -1.170 -9.772 -35.553 1.00 30.26 105 VAL A N 1
ATOM 795 C CA . VAL A 1 108 ? -1.467 -10.405 -34.275 1.00 26.95 105 VAL A CA 1
ATOM 796 C C . VAL A 1 108 ? -0.116 -10.797 -33.596 1.00 29.50 105 VAL A C 1
ATOM 797 O O . VAL A 1 108 ? 0.077 -10.638 -32.392 1.00 25.85 105 VAL A O 1
ATOM 801 N N . PHE A 1 109 ? 0.816 -11.286 -34.399 1.00 23.31 106 PHE A N 1
ATOM 802 C CA . PHE A 1 109 ? 2.138 -11.726 -33.923 1.00 25.12 106 PHE A CA 1
ATOM 803 C C . PHE A 1 109 ? 2.927 -10.553 -33.332 1.00 25.59 106 PHE A C 1
ATOM 804 O O . PHE A 1 109 ? 3.406 -10.617 -32.203 1.00 26.53 106 PHE A O 1
ATOM 812 N N . VAL A 1 110 ? 3.069 -9.472 -34.087 1.00 23.93 107 VAL A N 1
ATOM 813 C CA . VAL A 1 110 ? 3.824 -8.326 -33.588 1.00 25.64 107 VAL A CA 1
ATOM 814 C C . VAL A 1 110 ? 3.123 -7.590 -32.435 1.00 22.40 107 VAL A C 1
ATOM 815 O O . VAL A 1 110 ? 3.791 -7.085 -31.536 1.00 26.25 107 VAL A O 1
ATOM 819 N N . ALA A 1 111 ? 1.792 -7.530 -32.445 1.00 20.73 108 ALA A N 1
ATOM 820 C CA . ALA A 1 111 ? 1.083 -7.029 -31.266 1.00 23.25 108 ALA A CA 1
ATOM 821 C C . ALA A 1 111 ? 1.385 -7.872 -29.994 1.00 26.41 108 ALA A C 1
ATOM 822 O O . ALA A 1 111 ? 1.554 -7.326 -28.910 1.00 27.69 108 ALA A O 1
ATOM 824 N N . GLY A 1 112 ? 1.433 -9.192 -30.118 1.00 24.63 109 GLY A N 1
ATOM 825 C CA . GLY A 1 112 ? 1.788 -10.020 -28.970 1.00 25.65 109 GLY A CA 1
ATOM 826 C C . GLY A 1 112 ? 3.207 -9.762 -28.466 1.00 25.10 109 GLY A C 1
ATOM 827 O O . GLY A 1 112 ? 3.450 -9.604 -27.256 1.00 25.82 109 GLY A O 1
ATOM 828 N N . VAL A 1 113 ? 4.151 -9.713 -29.398 1.00 21.86 110 VAL A N 1
ATOM 829 C CA . VAL A 1 113 ? 5.544 -9.462 -29.043 1.00 23.54 110 VAL A CA 1
ATOM 830 C C . VAL A 1 113 ? 5.680 -8.083 -28.408 1.00 25.95 110 VAL A C 1
ATOM 831 O O . VAL A 1 113 ? 6.350 -7.922 -27.386 1.00 24.71 110 VAL A O 1
ATOM 835 N N . GLY A 1 114 ? 5.004 -7.101 -29.001 1.00 20.15 111 GLY A N 1
ATOM 836 C CA . GLY A 1 114 ? 4.943 -5.742 -28.460 1.00 21.55 111 GLY A CA 1
ATOM 837 C C . GLY A 1 114 ? 4.415 -5.738 -27.030 1.00 29.42 111 GLY A C 1
ATOM 838 O O . GLY A 1 114 ? 4.918 -4.996 -26.179 1.00 28.63 111 GLY A O 1
ATOM 839 N N . GLY A 1 115 ? 3.395 -6.548 -26.756 1.00 23.32 112 GLY A N 1
ATOM 840 C CA . GLY A 1 115 ? 2.817 -6.611 -25.399 1.00 27.12 112 GLY A CA 1
ATOM 841 C C . GLY A 1 115 ? 3.836 -7.208 -24.417 1.00 23.76 112 GLY A C 1
ATOM 842 O O . GLY A 1 115 ? 3.932 -6.810 -23.239 1.00 26.85 112 GLY A O 1
ATOM 843 N N . HIS A 1 116 ? 4.633 -8.148 -24.913 1.00 24.37 113 HIS A N 1
ATOM 844 C CA . HIS A 1 116 ? 5.671 -8.771 -24.069 1.00 33.54 113 HIS A CA 1
ATOM 845 C C . HIS A 1 116 ? 6.740 -7.717 -23.748 1.00 28.70 113 HIS A C 1
ATOM 846 O O . HIS A 1 116 ? 7.229 -7.634 -22.630 1.00 24.70 113 HIS A O 1
ATOM 853 N N . LEU A 1 117 ? 7.080 -6.888 -24.730 1.00 26.91 114 LEU A N 1
ATOM 854 C CA . LEU A 1 117 ? 8.029 -5.797 -24.506 1.00 24.02 114 LEU A CA 1
ATOM 855 C C . LEU A 1 117 ? 7.450 -4.810 -23.491 1.00 28.50 114 LEU A C 1
ATOM 856 O O . LEU A 1 117 ? 8.151 -4.328 -22.609 1.00 27.99 114 LEU A O 1
ATOM 861 N N . ASP A 1 118 ? 6.163 -4.518 -23.607 1.00 26.00 115 ASP A N 1
ATOM 862 C CA . ASP A 1 118 ? 5.536 -3.587 -22.656 1.00 27.98 115 ASP A CA 1
ATOM 863 C C . ASP A 1 118 ? 5.641 -4.131 -21.235 1.00 27.83 115 ASP A C 1
ATOM 864 O O . ASP A 1 118 ? 5.789 -3.381 -20.274 1.00 30.18 115 ASP A O 1
ATOM 869 N N . GLN A 1 119 ? 5.518 -5.444 -21.095 1.00 29.86 116 GLN A N 1
ATOM 870 C CA . GLN A 1 119 ? 5.600 -6.047 -19.764 1.00 33.03 116 GLN A CA 1
ATOM 871 C C . GLN A 1 119 ? 7.022 -5.905 -19.214 1.00 27.95 116 GLN A C 1
ATOM 872 O O . GLN A 1 119 ? 7.212 -5.591 -18.048 1.00 32.04 116 GLN A O 1
ATOM 878 N N . TYR A 1 120 ? 8.014 -6.113 -20.071 1.00 30.36 117 TYR A N 1
ATOM 879 C CA . TYR A 1 120 ? 9.401 -5.919 -19.677 1.00 33.79 117 TYR A CA 1
ATOM 880 C C . TYR A 1 120 ? 9.603 -4.496 -19.167 1.00 39.60 117 TYR A C 1
ATOM 881 O O . TYR A 1 120 ? 10.257 -4.278 -18.144 1.00 43.82 117 TYR A O 1
ATOM 890 N N . LEU A 1 121 ? 9.025 -3.530 -19.873 1.00 33.06 118 LEU A N 1
ATOM 891 C CA . LEU A 1 121 ? 9.181 -2.131 -19.497 1.00 38.28 118 LEU A CA 1
ATOM 892 C C . LEU A 1 121 ? 8.403 -1.744 -18.244 1.00 43.80 118 LEU A C 1
ATOM 893 O O . LEU A 1 121 ? 8.445 -0.589 -17.818 1.00 43.64 118 LEU A O 1
ATOM 898 N N . GLU A 1 122 ? 7.703 -2.697 -17.644 1.00 41.83 119 GLU A N 1
ATOM 899 C CA . GLU A 1 122 ? 7.094 -2.421 -16.346 1.00 47.78 119 GLU A CA 1
ATOM 900 C C . GLU A 1 122 ? 8.054 -2.723 -15.192 1.00 52.53 119 GLU A C 1
ATOM 901 O O . GLU A 1 122 ? 7.745 -2.447 -14.037 1.00 51.73 119 GLU A O 1
ATOM 907 N N . ARG A 1 123 ? 9.228 -3.267 -15.508 1.00 43.81 120 ARG A N 1
ATOM 908 C CA . ARG A 1 123 ? 10.239 -3.505 -14.479 1.00 48.23 120 ARG A CA 1
ATOM 909 C C . ARG A 1 123 ? 10.644 -2.195 -13.793 1.00 52.92 120 ARG A C 1
ATOM 910 O O . ARG A 1 123 ? 10.727 -1.138 -14.428 1.00 46.01 120 ARG A O 1
ATOM 918 N N . GLU A 1 124 ? 10.897 -2.262 -12.491 1.00 54.43 121 GLU A N 1
ATOM 919 C CA . GLU A 1 124 ? 11.296 -1.064 -11.758 1.00 68.84 121 GLU A CA 1
ATOM 920 C C . GLU A 1 124 ? 12.615 -0.520 -12.293 1.00 61.27 121 GLU A C 1
ATOM 921 O O . GLU A 1 124 ? 12.832 0.689 -12.329 1.00 64.01 121 GLU A O 1
ATOM 927 N N . GLN A 1 125 ? 13.490 -1.425 -12.708 1.00 53.69 122 GLN A N 1
ATOM 928 C CA . GLN A 1 125 ? 14.797 -1.054 -13.236 1.00 59.33 122 GLN A CA 1
ATOM 929 C C . GLN A 1 125 ? 15.071 -1.861 -14.505 1.00 54.38 122 GLN A C 1
ATOM 930 O O . GLN A 1 125 ? 14.905 -3.080 -14.504 1.00 50.54 122 GLN A O 1
ATOM 936 N N . ILE A 1 126 ? 15.457 -1.175 -15.584 1.00 48.75 123 ILE A N 1
ATOM 937 C CA . ILE A 1 126 ? 15.826 -1.826 -16.837 1.00 48.10 123 ILE A CA 1
ATOM 938 C C . ILE A 1 126 ? 17.219 -1.429 -17.313 1.00 46.00 123 ILE A C 1
ATOM 939 O O . ILE A 1 126 ? 17.707 -0.329 -17.050 1.00 50.33 123 ILE A O 1
ATOM 944 N N . ASP A 1 127 ? 17.849 -2.367 -17.999 1.00 41.98 124 ASP A N 1
ATOM 945 C CA . ASP A 1 127 ? 19.093 -2.155 -18.718 1.00 43.86 124 ASP A CA 1
ATOM 946 C C . ASP A 1 127 ? 18.982 -3.115 -19.898 1.00 38.91 124 ASP A C 1
ATOM 947 O O . ASP A 1 127 ? 19.357 -4.288 -19.804 1.00 35.59 124 ASP A O 1
ATOM 952 N N . PRO A 1 128 ? 18.404 -2.628 -20.998 1.00 37.69 125 PRO A N 1
ATOM 953 C CA . PRO A 1 128 ? 18.060 -3.477 -22.144 1.00 30.82 125 PRO A CA 1
ATOM 954 C C . PRO A 1 128 ? 19.240 -4.316 -22.599 1.00 31.98 125 PRO A C 1
ATOM 955 O O . PRO A 1 128 ? 19.090 -5.509 -22.892 1.00 31.76 125 PRO A O 1
ATOM 959 N N . LEU A 1 129 ? 20.419 -3.705 -22.609 1.00 35.90 126 LEU A N 1
ATOM 960 C CA . LEU A 1 129 ? 21.627 -4.402 -23.007 1.00 37.64 126 LEU A CA 1
ATOM 961 C C . LEU A 1 129 ? 21.961 -5.539 -22.038 1.00 40.36 126 LEU A C 1
ATOM 962 O O . LEU A 1 129 ? 22.136 -6.679 -22.449 1.00 45.62 126 LEU A O 1
ATOM 967 N N . ALA A 1 130 ? 22.052 -5.228 -20.751 1.00 38.35 127 ALA A N 1
ATOM 968 C CA . ALA A 1 130 ? 22.340 -6.254 -19.760 1.00 40.02 127 ALA A CA 1
ATOM 969 C C . ALA A 1 130 ? 21.216 -7.284 -19.692 1.00 34.86 127 ALA A C 1
ATOM 970 O O . ALA A 1 130 ? 21.461 -8.451 -19.384 1.00 39.98 127 ALA A O 1
ATOM 972 N N . ASP A 1 131 ? 19.990 -6.847 -19.965 1.00 33.40 128 ASP A N 1
ATOM 973 C CA . ASP A 1 131 ? 18.815 -7.722 -19.858 1.00 35.92 128 ASP A CA 1
ATOM 974 C C . ASP A 1 131 ? 18.604 -8.640 -21.060 1.00 37.17 128 ASP A C 1
ATOM 975 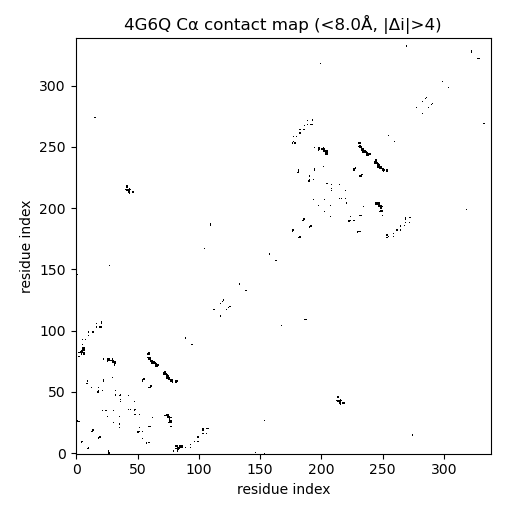O O . ASP A 1 131 ? 17.722 -9.504 -21.040 1.00 32.57 128 ASP A O 1
ATOM 980 N N . GLY A 1 132 ? 19.414 -8.453 -22.099 1.00 25.42 129 GLY A N 1
ATOM 981 C CA . GLY A 1 132 ? 19.395 -9.341 -23.257 1.00 25.08 129 GLY A CA 1
ATOM 982 C C . GLY A 1 132 ? 18.312 -9.057 -24.297 1.00 29.77 129 GLY A C 1
ATOM 983 O O . GLY A 1 132 ? 17.914 -9.944 -25.049 1.00 28.79 129 GLY A O 1
ATOM 984 N N . ILE A 1 133 ? 17.809 -7.829 -24.318 1.00 27.53 130 ILE A N 1
ATOM 985 C CA . ILE A 1 133 ? 16.848 -7.428 -25.329 1.00 28.10 130 ILE A CA 1
ATOM 986 C C . ILE A 1 133 ? 17.618 -7.196 -26.615 1.00 36.11 130 ILE A C 1
ATOM 987 O O . ILE A 1 133 ? 18.565 -6.400 -26.628 1.00 40.74 130 ILE A O 1
ATOM 992 N N . ALA A 1 134 ? 17.210 -7.856 -27.693 1.00 27.24 131 ALA A N 1
ATOM 993 C CA . ALA A 1 134 ? 17.848 -7.627 -29.009 1.00 31.64 131 ALA A CA 1
ATOM 994 C C . ALA A 1 134 ? 16.860 -7.602 -30.180 1.00 31.75 131 ALA A C 1
ATOM 995 O O . ALA A 1 134 ? 16.008 -8.470 -30.264 1.00 27.09 131 ALA A O 1
ATOM 997 N N . PHE A 1 135 ? 17.006 -6.629 -31.087 1.00 24.64 132 PHE A N 1
ATOM 998 C CA . PHE A 1 135 ? 16.262 -6.584 -32.340 1.00 27.66 132 PHE A CA 1
ATOM 999 C C . PHE A 1 135 ? 17.311 -6.646 -33.469 1.00 30.74 132 PHE A C 1
ATOM 1000 O O . PHE A 1 135 ? 18.050 -5.672 -33.655 1.00 33.95 132 PHE A O 1
ATOM 1008 N N . ARG A 1 136 ? 17.398 -7.777 -34.184 1.00 25.66 133 ARG A N 1
ATOM 1009 C CA . ARG A 1 136 ? 18.431 -7.980 -35.226 1.00 28.29 133 ARG A CA 1
ATOM 1010 C C . ARG A 1 136 ? 17.886 -8.454 -36.568 1.00 23.42 133 ARG A C 1
ATOM 1011 O O . ARG A 1 136 ? 16.806 -9.052 -36.651 1.00 23.95 133 ARG A O 1
ATOM 1019 N N . GLN A 1 137 ? 18.664 -8.240 -37.615 1.00 20.49 134 GLN A N 1
ATOM 1020 C CA . GLN A 1 137 ? 18.302 -8.771 -38.930 1.00 24.11 134 GLN A CA 1
ATOM 1021 C C . GLN A 1 137 ? 19.531 -9.273 -39.634 1.00 25.13 134 GLN A C 1
ATOM 1022 O O . GLN A 1 137 ? 20.582 -8.643 -39.556 1.00 24.69 134 GLN A O 1
ATOM 1028 N N . THR A 1 138 ? 19.363 -10.378 -40.352 1.00 20.79 135 THR A N 1
ATOM 1029 C CA . THR A 1 138 ? 20.401 -10.988 -41.170 1.00 23.78 135 THR A CA 1
ATOM 1030 C C . THR A 1 138 ? 19.811 -11.287 -42.543 1.00 24.05 135 THR A C 1
ATOM 1031 O O . THR A 1 138 ? 18.661 -11.732 -42.653 1.00 25.35 135 THR A O 1
ATOM 1035 N N . ALA A 1 139 ? 20.587 -11.056 -43.593 1.00 22.23 136 ALA A N 1
ATOM 1036 C CA . ALA A 1 139 ? 20.167 -11.419 -44.945 1.00 27.83 136 ALA A CA 1
ATOM 1037 C C . ALA A 1 139 ? 20.870 -12.686 -45.428 1.00 26.55 136 ALA A C 1
ATOM 1038 O O . ALA A 1 139 ? 22.074 -12.831 -45.278 1.00 25.97 136 ALA A O 1
ATOM 1040 N N . LEU A 1 140 ? 20.112 -13.589 -46.039 1.00 22.24 137 LEU A N 1
ATOM 1041 C CA . LEU A 1 140 ? 20.647 -14.863 -46.498 1.00 25.63 137 LEU A CA 1
ATOM 1042 C C . LEU A 1 140 ? 20.172 -15.114 -47.915 1.00 24.32 137 LEU A C 1
ATOM 1043 O O . LEU A 1 140 ? 18.981 -14.973 -48.202 1.00 27.82 137 LEU A O 1
ATOM 1048 N N . ASN A 1 141 ? 21.101 -15.475 -48.795 1.00 25.78 138 ASN A N 1
ATOM 1049 C CA . ASN A 1 141 ? 20.760 -15.927 -50.134 1.00 23.70 138 ASN A CA 1
ATOM 1050 C C . ASN A 1 141 ? 20.529 -17.434 -50.124 1.00 26.39 138 ASN A C 1
ATOM 1051 O O . ASN A 1 141 ? 21.474 -18.198 -49.953 1.00 26.38 138 ASN A O 1
ATOM 1056 N N . LEU A 1 142 ? 19.282 -17.854 -50.307 1.00 22.60 139 LEU A N 1
ATOM 1057 C CA . LEU A 1 142 ? 18.940 -19.271 -50.187 1.00 24.96 139 LEU A CA 1
ATOM 1058 C C . LEU A 1 142 ? 17.948 -19.681 -51.248 1.00 25.38 139 LEU A C 1
ATOM 1059 O O . LEU A 1 142 ? 16.957 -18.991 -51.467 1.00 24.63 139 LEU A O 1
ATOM 1064 N N . SER A 1 143 ? 18.185 -20.815 -51.903 1.00 24.05 140 SER A N 1
ATOM 1065 C CA . SER A 1 143 ? 17.129 -21.381 -52.748 1.00 22.88 140 SER A CA 1
ATOM 1066 C C . SER A 1 143 ? 16.018 -21.915 -51.835 1.00 26.29 140 SER A C 1
ATOM 1067 O O . SER A 1 143 ? 16.194 -22.023 -50.611 1.00 23.26 140 SER A O 1
ATOM 1070 N N . ASP A 1 144 ? 14.859 -22.215 -52.410 1.00 23.35 141 ASP A N 1
ATOM 1071 C CA . ASP A 1 144 ? 13.738 -22.705 -51.604 1.00 27.78 141 ASP A CA 1
ATOM 1072 C C . ASP A 1 144 ? 14.172 -23.980 -50.872 1.00 32.06 141 ASP A C 1
ATOM 1073 O O . ASP A 1 144 ? 13.884 -24.156 -49.690 1.00 31.06 141 ASP A O 1
ATOM 1078 N N . GLU A 1 145 ? 14.854 -24.879 -51.578 1.00 25.85 142 GLU A N 1
ATOM 1079 C CA A GLU A 1 145 ? 15.357 -26.110 -50.984 0.61 29.08 142 GLU A CA 1
ATOM 1080 C CA B GLU A 1 145 ? 15.307 -26.109 -50.915 0.39 29.81 142 GLU A CA 1
ATOM 1081 C C . GLU A 1 145 ? 16.448 -25.877 -49.906 1.00 30.39 142 GLU A C 1
ATOM 1082 O O . GLU A 1 145 ? 16.448 -26.496 -48.833 1.00 27.08 142 GLU A O 1
ATOM 1093 N N . GLU A 1 146 ? 17.384 -24.969 -50.180 1.00 27.69 143 GLU A N 1
ATOM 1094 C CA . GLU A 1 146 ? 18.353 -24.596 -49.122 1.00 24.96 143 GLU A CA 1
ATOM 1095 C C . GLU A 1 146 ? 17.656 -24.015 -47.884 1.00 25.92 143 GLU A C 1
ATOM 1096 O O . GLU A 1 146 ? 18.103 -24.204 -46.750 1.00 27.05 143 GLU A O 1
ATOM 1102 N N . LEU A 1 147 ? 16.576 -23.283 -48.087 1.00 28.85 144 LEU A N 1
ATOM 1103 C CA . LEU A 1 147 ? 15.861 -22.707 -46.943 1.00 27.96 144 LEU A CA 1
ATOM 1104 C C . LEU A 1 147 ? 15.234 -23.825 -46.079 1.00 30.78 144 LEU A C 1
ATOM 1105 O O . LEU A 1 147 ? 15.212 -23.744 -44.851 1.00 28.77 144 LEU A O 1
ATOM 1110 N N . ALA A 1 148 ? 14.720 -24.871 -46.710 1.00 28.86 145 ALA A N 1
ATOM 1111 C CA . ALA A 1 148 ? 14.198 -25.997 -45.931 1.00 31.99 145 ALA A CA 1
ATOM 1112 C C . ALA A 1 148 ? 15.311 -26.612 -45.080 1.00 32.51 145 ALA A C 1
ATOM 1113 O O . ALA A 1 148 ? 15.091 -26.974 -43.929 1.00 30.96 145 ALA A O 1
ATOM 1115 N N . GLU A 1 149 ? 16.504 -26.736 -45.652 1.00 29.00 146 GLU A N 1
ATOM 1116 C CA . GLU A 1 149 ? 17.652 -27.254 -44.914 1.00 27.56 146 GLU A CA 1
ATOM 1117 C C . GLU A 1 149 ? 18.054 -26.309 -43.786 1.00 27.81 146 GLU A C 1
ATOM 1118 O O . GLU A 1 149 ? 18.338 -26.734 -42.672 1.00 26.77 146 GLU A O 1
ATOM 1124 N N . PHE A 1 150 ? 18.093 -25.022 -44.089 1.00 21.65 147 PHE A N 1
ATOM 1125 C CA . PHE A 1 150 ? 18.445 -24.023 -43.094 1.00 23.22 147 PHE A CA 1
ATOM 1126 C C . PHE A 1 150 ? 17.500 -24.105 -41.881 1.00 27.88 147 PHE A C 1
ATOM 1127 O O . PHE A 1 150 ? 17.931 -24.088 -40.730 1.00 23.54 147 PHE A O 1
ATOM 1135 N N . LEU A 1 151 ? 16.211 -24.224 -42.146 1.00 25.39 148 LEU A N 1
ATOM 1136 C CA . LEU A 1 151 ? 15.240 -24.286 -41.062 1.00 28.52 148 LEU A CA 1
ATOM 1137 C C . LEU A 1 151 ? 15.430 -25.537 -40.207 1.00 34.33 148 LEU A C 1
ATOM 1138 O O . LEU A 1 151 ? 15.334 -25.461 -38.982 1.00 24.17 148 LEU A O 1
ATOM 1143 N N . THR A 1 152 ? 15.742 -26.671 -40.842 1.00 27.53 149 THR A N 1
ATOM 1144 C CA . THR A 1 152 ? 16.011 -27.907 -40.096 1.00 26.75 149 THR A CA 1
ATOM 1145 C C . THR A 1 152 ? 17.281 -27.782 -39.257 1.00 28.00 149 THR A C 1
ATOM 1146 O O . THR A 1 152 ? 17.309 -28.167 -38.090 1.00 31.23 149 THR A O 1
ATOM 1150 N N . ALA A 1 153 ? 18.338 -27.252 -39.852 1.00 27.76 150 ALA A N 1
ATOM 1151 C CA . ALA A 1 153 ? 19.579 -27.033 -39.114 1.00 29.73 150 ALA A CA 1
ATOM 1152 C C . ALA A 1 153 ? 19.389 -26.007 -37.964 1.00 24.16 150 ALA A C 1
ATOM 1153 O O . ALA A 1 153 ? 20.012 -26.107 -36.911 1.00 28.06 150 ALA A O 1
ATOM 1155 N N . PHE A 1 154 ? 18.531 -25.021 -38.178 1.00 23.59 151 PHE A N 1
ATOM 1156 C CA . PHE A 1 154 ? 18.258 -24.003 -37.157 1.00 24.45 151 PHE A CA 1
ATOM 1157 C C . PHE A 1 154 ? 17.609 -24.679 -35.927 1.00 28.32 151 PHE A C 1
ATOM 1158 O O . PHE A 1 154 ? 18.021 -24.454 -34.801 1.00 25.93 151 PHE A O 1
ATOM 1166 N N . GLY A 1 155 ? 16.603 -25.520 -36.151 1.00 27.79 152 GLY A N 1
ATOM 1167 C CA . GLY A 1 155 ? 16.024 -26.315 -35.069 1.00 32.14 152 GLY A CA 1
ATOM 1168 C C . GLY A 1 155 ? 17.077 -27.151 -34.351 1.00 33.66 152 GLY A C 1
ATOM 1169 O O . GLY A 1 155 ? 17.070 -27.268 -33.126 1.00 27.17 152 GLY A O 1
ATOM 1170 N N . GLU A 1 156 ? 18.010 -27.728 -35.100 1.00 28.02 153 GLU A N 1
ATOM 1171 C CA . GLU A 1 156 ? 19.071 -28.515 -34.464 1.00 34.09 153 GLU A CA 1
ATOM 1172 C C . GLU A 1 156 ? 20.028 -27.632 -33.659 1.00 29.84 153 GLU A C 1
ATOM 1173 O O . GLU A 1 156 ? 20.507 -28.043 -32.610 1.00 27.85 153 GLU A O 1
ATOM 1179 N N . PHE A 1 157 ? 20.314 -26.434 -34.163 1.00 27.50 154 PHE A N 1
ATOM 1180 C CA . PHE A 1 157 ? 21.140 -25.475 -33.445 1.00 22.27 154 PHE A CA 1
ATOM 1181 C C . PHE A 1 157 ? 20.461 -25.118 -32.107 1.00 24.53 154 PHE A C 1
ATOM 1182 O O . PHE A 1 157 ? 21.093 -25.129 -31.060 1.00 26.31 154 PHE A O 1
ATOM 1190 N N . LEU A 1 158 ? 19.156 -24.856 -32.145 1.00 23.21 155 LEU A N 1
ATOM 1191 C CA . LEU A 1 158 ? 18.418 -24.501 -30.939 1.00 21.82 155 LEU A CA 1
ATOM 1192 C C . LEU A 1 158 ? 18.287 -25.617 -29.896 1.00 28.95 155 LEU A C 1
ATOM 1193 O O . LEU A 1 158 ? 18.120 -25.336 -28.706 1.00 26.42 155 LEU A O 1
ATOM 1198 N N . ALA A 1 159 ? 18.327 -26.878 -30.332 1.00 25.27 156 ALA A N 1
ATOM 1199 C CA . ALA A 1 159 ? 17.907 -27.982 -29.465 1.00 23.79 156 ALA A CA 1
ATOM 1200 C C . ALA A 1 159 ? 18.604 -28.056 -28.105 1.00 30.48 156 ALA A C 1
ATOM 1201 O O . ALA A 1 159 ? 17.941 -28.190 -27.080 1.00 28.84 156 ALA A O 1
ATOM 1203 N N . PRO A 1 160 ? 19.942 -27.974 -28.081 1.00 28.43 157 PRO A N 1
ATOM 1204 C CA . PRO A 1 160 ? 20.573 -28.062 -26.746 1.00 28.25 157 PRO A CA 1
ATOM 1205 C C . PRO A 1 160 ? 20.131 -26.911 -25.834 1.00 28.23 157 PRO A C 1
ATOM 1206 O O . PRO A 1 160 ? 20.027 -27.110 -24.639 1.00 32.16 157 PRO A O 1
ATOM 1210 N N . TYR A 1 161 ? 19.884 -25.713 -26.371 1.00 23.96 158 TYR A N 1
ATOM 1211 C CA . TYR A 1 161 ? 19.445 -24.620 -25.492 1.00 21.50 158 TYR A CA 1
ATOM 1212 C C . TYR A 1 161 ? 18.002 -24.808 -25.009 1.00 25.95 158 TYR A C 1
ATOM 1213 O O . TYR A 1 161 ? 17.657 -24.497 -23.860 1.00 30.53 158 TYR A O 1
ATOM 1222 N N . VAL A 1 162 ? 17.154 -25.301 -25.909 1.00 26.66 159 VAL A N 1
ATOM 1223 C CA . VAL A 1 162 ? 15.760 -25.584 -25.588 1.00 24.46 159 VAL A CA 1
ATOM 1224 C C . VAL A 1 162 ? 15.711 -26.646 -24.498 1.00 27.13 159 VAL A C 1
ATOM 1225 O O . VAL A 1 162 ? 14.790 -26.684 -23.705 1.00 32.16 159 VAL A O 1
ATOM 1229 N N . ALA A 1 163 ? 16.735 -27.480 -24.428 1.00 29.77 160 ALA A N 1
ATOM 1230 C CA . ALA A 1 163 ? 16.772 -28.521 -23.401 1.00 37.07 160 ALA A CA 1
ATOM 1231 C C . ALA A 1 163 ? 17.028 -27.972 -21.987 1.00 36.08 160 ALA A C 1
ATOM 1232 O O . ALA A 1 163 ? 16.814 -28.676 -21.020 1.00 31.54 160 ALA A O 1
ATOM 1234 N N . HIS A 1 164 ? 17.489 -26.728 -21.860 1.00 29.98 161 HIS A N 1
ATOM 1235 C CA . HIS A 1 164 ? 17.770 -26.178 -20.529 1.00 30.93 161 HIS A CA 1
ATOM 1236 C C . HIS A 1 164 ? 16.547 -26.181 -19.624 1.00 32.48 161 HIS A C 1
ATOM 1237 O O . HIS A 1 164 ? 15.503 -25.640 -19.988 1.00 27.63 161 HIS A O 1
ATOM 1244 N N . SER A 1 165 ? 16.693 -26.729 -18.423 1.00 31.58 162 SER A N 1
ATOM 1245 C CA . SER A 1 165 ? 15.659 -26.619 -17.394 1.00 33.30 162 SER A CA 1
ATOM 1246 C C . SER A 1 165 ? 15.697 -25.253 -16.706 1.00 37.57 162 SER A C 1
ATOM 1247 O O . SER A 1 165 ? 16.713 -24.561 -16.745 1.00 33.57 162 SER A O 1
ATOM 1250 N N . PRO A 1 166 ? 14.585 -24.865 -16.068 1.00 31.32 163 PRO A N 1
ATOM 1251 C CA . PRO A 1 166 ? 14.588 -23.659 -15.238 1.00 39.25 163 PRO A CA 1
ATOM 1252 C C . PRO A 1 166 ? 15.579 -23.827 -14.087 1.00 38.17 163 PRO A C 1
ATOM 1253 O O . PRO A 1 166 ? 15.815 -24.956 -13.633 1.00 35.21 163 PRO A O 1
ATOM 1257 N N . ALA A 1 167 ? 16.132 -22.723 -13.603 1.00 35.73 164 ALA A N 1
ATOM 1258 C CA . ALA A 1 167 ? 17.059 -22.774 -12.469 1.00 39.76 164 ALA A CA 1
ATOM 1259 C C . ALA A 1 167 ? 17.183 -21.368 -11.904 1.00 32.10 164 ALA A C 1
ATOM 1260 O O . ALA A 1 167 ? 16.761 -20.416 -12.558 1.00 34.06 164 ALA A O 1
ATOM 1262 N N . PRO A 1 168 ? 17.749 -21.225 -10.688 1.00 33.05 165 PRO A N 1
ATOM 1263 C CA . PRO A 1 168 ? 17.824 -19.879 -10.115 1.00 34.70 165 PRO A CA 1
ATOM 1264 C C . PRO A 1 168 ? 18.660 -18.886 -10.935 1.00 37.26 165 PRO A C 1
ATOM 1265 O O . PRO A 1 168 ? 18.358 -17.708 -10.883 1.00 34.33 165 PRO A O 1
ATOM 1269 N N . ASP A 1 169 ? 19.663 -19.330 -11.687 1.00 32.83 166 ASP A N 1
ATOM 1270 C CA . ASP A 1 169 ? 20.475 -18.385 -12.454 1.00 35.75 166 ASP A CA 1
ATOM 1271 C C . ASP A 1 169 ? 19.879 -18.042 -13.822 1.00 32.58 166 ASP A C 1
ATOM 1272 O O . ASP A 1 169 ? 20.345 -17.114 -14.498 1.00 30.99 166 ASP A O 1
ATOM 1277 N N . ARG A 1 170 ? 18.831 -18.761 -14.216 1.00 33.07 167 ARG A N 1
ATOM 1278 C CA . ARG A 1 170 ? 18.308 -18.645 -15.576 1.00 29.48 167 ARG A CA 1
ATOM 1279 C C . ARG A 1 170 ? 17.016 -17.857 -15.674 1.00 31.86 167 ARG A C 1
ATOM 1280 O O . ARG A 1 170 ? 16.150 -17.944 -14.813 1.00 28.58 167 ARG A O 1
ATOM 1288 N N . THR A 1 171 ? 16.887 -17.108 -16.757 1.00 30.74 168 THR A N 1
ATOM 1289 C CA . THR A 1 171 ? 15.668 -16.366 -17.024 1.00 33.37 168 THR A CA 1
ATOM 1290 C C . THR A 1 171 ? 15.050 -16.912 -18.316 1.00 25.08 168 THR A C 1
ATOM 1291 O O . THR A 1 171 ? 15.760 -17.155 -19.279 1.00 25.97 168 THR A O 1
ATOM 1295 N N . ARG A 1 172 ? 13.730 -17.117 -18.333 1.00 26.28 169 ARG A N 1
ATOM 1296 C CA . ARG A 1 172 ? 13.059 -17.574 -19.548 1.00 25.84 169 ARG A CA 1
ATOM 1297 C C . ARG A 1 172 ? 13.057 -16.423 -20.557 1.00 27.55 169 ARG A C 1
ATOM 1298 O O . ARG A 1 172 ? 12.666 -15.306 -20.220 1.00 28.29 169 ARG A O 1
ATOM 1306 N N . ARG A 1 173 ? 13.514 -16.694 -21.778 1.00 20.36 170 ARG A N 1
ATOM 1307 C CA . ARG A 1 173 ? 13.578 -15.684 -22.824 1.00 22.03 170 ARG A CA 1
ATOM 1308 C C . ARG A 1 173 ? 12.770 -16.158 -24.004 1.00 26.41 170 ARG A C 1
ATOM 1309 O O . ARG A 1 173 ? 12.725 -17.353 -24.298 1.00 28.13 170 ARG A O 1
ATOM 1317 N N . VAL A 1 174 ? 12.107 -15.227 -24.676 1.00 19.96 171 VAL A N 1
ATOM 1318 C CA . VAL A 1 174 ? 11.350 -15.606 -25.867 1.00 22.48 171 VAL A CA 1
ATOM 1319 C C . VAL A 1 174 ? 11.998 -15.061 -27.123 1.00 25.06 171 VAL A C 1
ATOM 1320 O O . VAL A 1 174 ? 12.151 -13.843 -27.306 1.00 22.20 171 VAL A O 1
ATOM 1324 N N . LEU A 1 175 ? 12.372 -15.983 -27.996 1.00 19.73 172 LEU A N 1
ATOM 1325 C CA . LEU A 1 175 ? 13.041 -15.641 -29.245 1.00 27.95 172 LEU A CA 1
ATOM 1326 C C . LEU A 1 175 ? 11.997 -15.684 -30.361 1.00 27.65 172 LEU A C 1
ATOM 1327 O O . LEU A 1 175 ? 11.471 -16.750 -30.666 1.00 22.97 172 LEU A O 1
ATOM 1332 N N . SER A 1 176 ? 11.675 -14.529 -30.938 1.00 21.70 173 SER A N 1
ATOM 1333 C CA . SER A 1 176 ? 10.710 -14.464 -32.042 1.00 18.66 173 SER A CA 1
ATOM 1334 C C . SER A 1 176 ? 11.457 -14.269 -33.343 1.00 27.14 173 SER A C 1
ATOM 1335 O O . SER A 1 176 ? 12.345 -13.430 -33.427 1.00 24.50 173 SER A O 1
ATOM 1338 N N . THR A 1 177 ? 11.079 -15.054 -34.349 1.00 20.15 174 THR A N 1
ATOM 1339 C CA . THR A 1 177 ? 11.726 -15.044 -35.647 1.00 24.79 174 THR A CA 1
ATOM 1340 C C . THR A 1 177 ? 10.706 -14.755 -36.751 1.00 23.18 174 THR A C 1
ATOM 1341 O O . THR A 1 177 ? 9.592 -15.287 -36.731 1.00 23.95 174 THR A O 1
ATOM 1345 N N . ILE A 1 178 ? 11.095 -13.906 -37.705 1.00 22.98 175 ILE A N 1
ATOM 1346 C CA . ILE A 1 178 ? 10.260 -13.570 -38.868 1.00 22.73 175 ILE A CA 1
ATOM 1347 C C . ILE A 1 178 ? 11.149 -13.716 -40.099 1.00 26.33 175 ILE A C 1
ATOM 1348 O O . ILE A 1 178 ? 12.263 -13.208 -40.114 1.00 20.39 175 ILE A O 1
ATOM 1353 N N . LEU A 1 179 ? 10.686 -14.459 -41.098 1.00 22.60 176 LEU A N 1
ATOM 1354 C CA . LEU A 1 179 ? 11.471 -14.659 -42.304 1.00 22.96 176 LEU A CA 1
ATOM 1355 C C . LEU A 1 179 ? 10.624 -14.251 -43.488 1.00 26.65 176 LEU A C 1
ATOM 1356 O O . LEU A 1 179 ? 9.502 -14.737 -43.641 1.00 23.42 176 LEU A O 1
ATOM 1361 N N . ILE A 1 180 ? 11.144 -13.320 -44.293 1.00 24.41 177 ILE A N 1
ATOM 1362 C CA . ILE A 1 180 ? 10.433 -12.780 -45.463 1.00 23.84 177 ILE A CA 1
ATOM 1363 C C . ILE A 1 180 ? 11.432 -12.639 -46.624 1.00 25.54 177 ILE A C 1
ATOM 1364 O O . ILE A 1 180 ? 12.535 -12.142 -46.399 1.00 24.69 177 ILE A O 1
ATOM 1369 N N . PRO A 1 181 ? 11.061 -13.079 -47.855 1.00 23.61 178 PRO A N 1
ATOM 1370 C CA . PRO A 1 181 ? 11.939 -12.929 -49.021 1.00 27.47 178 PRO A CA 1
ATOM 1371 C C . PRO A 1 181 ? 11.784 -11.547 -49.672 1.00 22.84 178 PRO A C 1
ATOM 1372 O O . PRO A 1 181 ? 10.698 -10.977 -49.624 1.00 26.47 178 PRO A O 1
ATOM 1376 N N . ASP A 1 182 ? 12.853 -11.029 -50.277 1.00 28.40 179 ASP A N 1
ATOM 1377 C CA . ASP A 1 182 ? 12.741 -9.891 -51.193 1.00 25.96 179 ASP A CA 1
ATOM 1378 C C . ASP A 1 182 ? 11.952 -10.298 -52.440 1.00 39.00 179 ASP A C 1
ATOM 1379 O O . ASP A 1 182 ? 11.421 -9.451 -53.156 1.00 39.44 179 ASP A O 1
ATOM 1385 N N . GLY B 1 8 ? -10.783 19.039 -25.378 1.00 104.02 5 GLY B N 1
ATOM 1386 C CA . GLY B 1 8 ? -10.444 17.735 -24.829 1.00 101.90 5 GLY B CA 1
ATOM 1387 C C . GLY B 1 8 ? -9.194 17.116 -25.437 1.00 97.58 5 GLY B C 1
ATOM 1388 O O . GLY B 1 8 ? -9.182 15.936 -25.799 1.00 85.96 5 GLY B O 1
ATOM 1389 N N . GLN B 1 9 ? -8.138 17.919 -25.547 1.00 104.76 6 GLN B N 1
ATOM 1390 C CA . GLN B 1 9 ? -6.860 17.470 -26.099 1.00 103.43 6 GLN B CA 1
ATOM 1391 C C . GLN B 1 9 ? -6.168 16.462 -25.179 1.00 98.20 6 GLN B C 1
ATOM 1392 O O . GLN B 1 9 ? -6.321 16.512 -23.956 1.00 98.26 6 GLN B O 1
ATOM 1406 N N . PRO B 1 11 ? -2.920 14.702 -23.285 1.00 93.56 8 PRO B N 1
ATOM 1407 C CA . PRO B 1 11 ? -1.682 15.180 -22.665 1.00 92.31 8 PRO B CA 1
ATOM 1408 C C . PRO B 1 11 ? -0.539 15.259 -23.670 1.00 85.63 8 PRO B C 1
ATOM 1409 O O . PRO B 1 11 ? -0.426 14.401 -24.550 1.00 82.39 8 PRO B O 1
ATOM 1413 N N . ALA B 1 12 ? 0.294 16.285 -23.534 1.00 77.29 9 ALA B N 1
ATOM 1414 C CA . ALA B 1 12 ? 1.451 16.466 -24.400 1.00 80.51 9 ALA B CA 1
ATOM 1415 C C . ALA B 1 12 ? 2.730 16.398 -23.571 1.00 85.96 9 ALA B C 1
ATOM 1416 O O . ALA B 1 12 ? 3.837 16.390 -24.113 1.00 87.10 9 ALA B O 1
ATOM 1418 N N . THR B 1 13 ? 2.567 16.352 -22.251 1.00 88.53 10 THR B N 1
ATOM 1419 C CA . THR B 1 13 ? 3.706 16.321 -21.347 1.00 92.62 10 THR B CA 1
ATOM 1420 C C . THR B 1 13 ? 4.405 14.977 -21.442 1.00 90.74 10 THR B C 1
ATOM 1421 O O . THR B 1 13 ? 3.755 13.934 -21.462 1.00 87.36 10 THR B O 1
ATOM 1425 N N . SER B 1 14 ? 5.732 15.016 -21.509 1.00 94.42 11 SER B N 1
ATOM 1426 C CA . SER B 1 14 ? 6.554 13.814 -21.588 1.00 89.57 11 SER B CA 1
ATOM 1427 C C . SER B 1 14 ? 6.177 12.789 -20.512 1.00 81.21 11 SER B C 1
ATOM 1428 O O . SER B 1 14 ? 6.009 11.599 -20.804 1.00 73.90 11 SER B O 1
ATOM 1431 N N . SER B 1 15 ? 6.024 13.255 -19.275 1.00 80.44 12 SER B N 1
ATOM 1432 C CA . SER B 1 15 ? 5.724 12.369 -18.150 1.00 77.76 12 SER B CA 1
ATOM 1433 C C . SER B 1 15 ? 4.381 11.641 -18.279 1.00 77.41 12 SER B C 1
ATOM 1434 O O . SER B 1 15 ? 4.290 10.439 -18.008 1.00 74.19 12 SER B O 1
ATOM 1437 N N . LEU B 1 16 ? 3.342 12.364 -18.690 1.00 79.85 13 LEU B N 1
ATOM 1438 C CA . LEU B 1 16 ? 2.011 11.773 -18.841 1.00 72.45 13 LEU B CA 1
ATOM 1439 C C . LEU B 1 16 ? 1.900 10.889 -20.085 1.00 65.26 13 LEU B C 1
ATOM 1440 O O . LEU B 1 16 ? 1.282 9.825 -20.047 1.00 60.43 13 LEU B O 1
ATOM 1445 N N . VAL B 1 17 ? 2.503 11.327 -21.187 1.00 63.50 14 VAL B N 1
ATOM 1446 C CA . VAL B 1 17 ? 2.462 10.555 -22.426 1.00 58.83 14 VAL B CA 1
ATOM 1447 C C . VAL B 1 17 ? 3.059 9.163 -22.227 1.00 52.98 14 VAL B C 1
ATOM 1448 O O . VAL B 1 17 ? 2.463 8.152 -22.625 1.00 51.48 14 VAL B O 1
ATOM 1452 N N . ASP B 1 18 ? 4.225 9.116 -21.589 1.00 56.97 15 ASP B N 1
ATOM 1453 C CA . ASP B 1 18 ? 4.923 7.855 -21.341 1.00 62.95 15 ASP B CA 1
ATOM 1454 C C . ASP B 1 18 ? 4.132 6.895 -20.442 1.00 59.94 15 ASP B C 1
ATOM 1455 O O . ASP B 1 18 ? 4.345 5.688 -20.497 1.00 55.42 15 ASP B O 1
ATOM 1460 N N . LEU B 1 19 ? 3.223 7.423 -19.621 1.00 57.97 16 LEU B N 1
ATOM 1461 C CA . LEU B 1 19 ? 2.360 6.569 -18.794 1.00 57.08 16 LEU B CA 1
ATOM 1462 C C . LEU B 1 19 ? 1.244 5.906 -19.598 1.00 54.80 16 LEU B C 1
ATOM 1463 O O . LEU B 1 19 ? 0.676 4.895 -19.180 1.00 51.54 16 LEU B O 1
ATOM 1468 N N . LEU B 1 20 ? 0.934 6.469 -20.758 1.00 53.37 17 LEU B N 1
ATOM 1469 C CA . LEU B 1 20 ? -0.225 6.015 -21.528 1.00 51.99 17 LEU B CA 1
ATOM 1470 C C . LEU B 1 20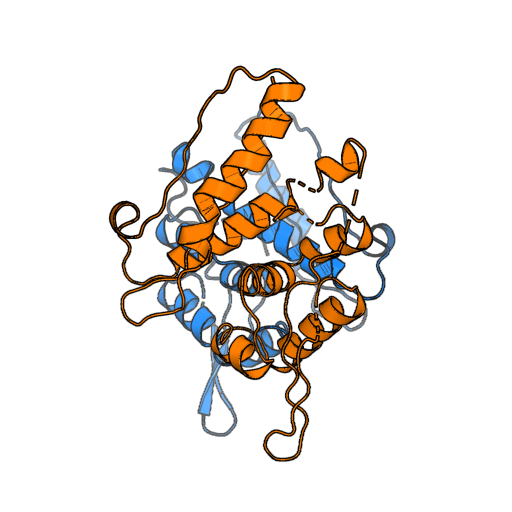 ? 0.068 4.879 -22.509 1.00 45.86 17 LEU B C 1
ATOM 1471 O O . LEU B 1 20 ? -0.834 4.422 -23.210 1.00 50.85 17 LEU B O 1
ATOM 1476 N N . HIS B 1 21 ? 1.318 4.420 -22.562 1.00 48.84 18 HIS B N 1
ATOM 1477 C CA . HIS B 1 21 ? 1.650 3.245 -23.374 1.00 55.22 18 HIS B CA 1
ATOM 1478 C C . HIS B 1 21 ? 1.000 2.018 -22.741 1.00 56.81 18 HIS B C 1
ATOM 1479 O O . HIS B 1 21 ? 0.582 1.085 -23.433 1.00 53.36 18 HIS B O 1
ATOM 1486 N N . HIS B 1 22 ? 0.927 2.028 -21.414 1.00 59.00 19 HIS B N 1
ATOM 1487 C CA . HIS B 1 22 ? 0.322 0.930 -20.669 1.00 61.74 19 HIS B CA 1
ATOM 1488 C C . HIS B 1 22 ? -1.195 0.890 -20.888 1.00 52.17 19 HIS B C 1
ATOM 1489 O O . HIS B 1 22 ? -1.901 1.845 -20.568 1.00 50.23 19 HIS B O 1
ATOM 1496 N N . PRO B 1 23 ? -1.687 -0.217 -21.451 1.00 45.07 20 PRO B N 1
ATOM 1497 C CA . PRO B 1 23 ? -3.089 -0.390 -21.850 1.00 49.48 20 PRO B CA 1
ATOM 1498 C C . PRO B 1 23 ? -4.102 -0.090 -20.744 1.00 53.07 20 PRO B C 1
ATOM 1499 O O . PRO B 1 23 ? -5.070 0.611 -21.020 1.00 50.90 20 PRO B O 1
ATOM 1503 N N . LEU B 1 24 ? -3.900 -0.623 -19.539 1.00 53.25 21 LEU B N 1
ATOM 1504 C CA . LEU B 1 24 ? -4.819 -0.376 -18.427 1.00 55.90 21 LEU B CA 1
ATOM 1505 C C . LEU B 1 24 ? -4.861 1.109 -18.039 1.00 57.13 21 LEU B C 1
ATOM 1506 O O . LEU B 1 24 ? -5.931 1.655 -17.756 1.00 58.48 21 LEU B O 1
ATOM 1511 N N . ARG B 1 25 ? -3.700 1.765 -18.034 1.00 49.51 22 ARG B N 1
ATOM 1512 C CA . ARG B 1 25 ? -3.646 3.188 -17.714 1.00 55.04 22 ARG B CA 1
ATOM 1513 C C . ARG B 1 25 ? -4.341 4.027 -18.788 1.00 53.37 22 ARG B C 1
ATOM 1514 O O . ARG B 1 25 ? -4.936 5.060 -18.479 1.00 58.32 22 ARG B O 1
ATOM 1522 N N . TRP B 1 26 ? -4.283 3.580 -20.042 1.00 50.87 23 TRP B N 1
ATOM 1523 C CA . TRP B 1 26 ? -5.084 4.230 -21.081 1.00 56.81 23 TRP B CA 1
ATOM 1524 C C . TRP B 1 26 ? -6.576 3.999 -20.828 1.00 54.14 23 TRP B C 1
ATOM 1525 O O . TRP B 1 26 ? -7.386 4.919 -20.924 1.00 52.88 23 TRP B O 1
ATOM 1536 N N . ARG B 1 27 ? -6.917 2.749 -20.524 1.00 48.53 24 ARG B N 1
ATOM 1537 C CA . ARG B 1 27 ? -8.291 2.310 -20.326 1.00 57.41 24 ARG B CA 1
ATOM 1538 C C . ARG B 1 27 ? -8.928 3.116 -19.197 1.00 57.71 24 ARG B C 1
ATOM 1539 O O . ARG B 1 27 ? -10.034 3.640 -19.340 1.00 57.00 24 ARG B O 1
ATOM 1547 N N . ILE B 1 28 ? -8.210 3.221 -18.082 1.00 54.01 25 ILE B N 1
ATOM 1548 C CA . ILE B 1 28 ? -8.682 3.985 -16.930 1.00 57.90 25 ILE B CA 1
ATOM 1549 C C . ILE B 1 28 ? -8.946 5.447 -17.287 1.00 59.58 25 ILE B C 1
ATOM 1550 O O . ILE B 1 28 ? -10.034 5.957 -17.025 1.00 56.50 25 ILE B O 1
ATOM 1555 N N . THR B 1 29 ? -7.966 6.114 -17.898 1.00 57.90 26 THR B N 1
ATOM 1556 C CA . THR B 1 29 ? -8.120 7.528 -18.252 1.00 58.68 26 THR B CA 1
ATOM 1557 C C . THR B 1 29 ? -9.268 7.775 -19.244 1.00 56.97 26 THR B C 1
ATOM 1558 O O . THR B 1 29 ? -10.028 8.731 -19.083 1.00 60.97 26 THR B O 1
ATOM 1562 N N . GLN B 1 30 ? -9.409 6.917 -20.256 1.00 52.80 27 GLN B N 1
ATOM 1563 C CA . GLN B 1 30 ? -10.486 7.093 -21.236 1.00 57.98 27 GLN B CA 1
ATOM 1564 C C . GLN B 1 30 ? -11.873 6.898 -20.604 1.00 61.31 27 GLN B C 1
ATOM 1565 O O . GLN B 1 30 ? -12.846 7.533 -21.023 1.00 56.36 27 GLN B O 1
ATOM 1571 N N . LEU B 1 31 ? -11.959 6.025 -19.599 1.00 60.17 28 LEU B N 1
ATOM 1572 C CA . LEU B 1 31 ? -13.212 5.819 -18.873 1.00 61.40 28 LEU B CA 1
ATOM 1573 C C . LEU B 1 31 ? -13.641 7.058 -18.083 1.00 66.04 28 LEU B C 1
ATOM 1574 O O . LEU B 1 31 ? -14.809 7.181 -17.698 1.00 75.27 28 LEU B O 1
ATOM 1579 N N . LEU B 1 32 ? -12.704 7.968 -17.827 1.00 63.59 29 LEU B N 1
ATOM 1580 C CA . LEU B 1 32 ? -12.999 9.149 -17.002 1.00 66.28 29 LEU B CA 1
ATOM 1581 C C . LEU B 1 32 ? -13.358 10.421 -17.786 1.00 71.22 29 LEU B C 1
ATOM 1582 O O . LEU B 1 32 ? -13.754 11.428 -17.191 1.00 76.95 29 LEU B O 1
ATOM 1587 N N . ILE B 1 33 ? -13.223 10.378 -19.110 1.00 64.85 30 ILE B N 1
ATOM 1588 C CA . ILE B 1 33 ? -13.605 11.518 -19.943 1.00 70.48 30 ILE B CA 1
ATOM 1589 C C . ILE B 1 33 ? -15.068 11.876 -19.735 1.00 73.04 30 ILE B C 1
ATOM 1590 O O . ILE B 1 33 ? -15.956 11.091 -20.078 1.00 72.00 30 ILE B O 1
ATOM 1595 N N . GLY B 1 34 ? -15.319 13.061 -19.184 1.00 70.30 31 GLY B N 1
ATOM 1596 C CA . GLY B 1 34 ? -16.675 13.567 -19.079 1.00 66.62 31 GLY B CA 1
ATOM 1597 C C . GLY B 1 34 ? -17.427 13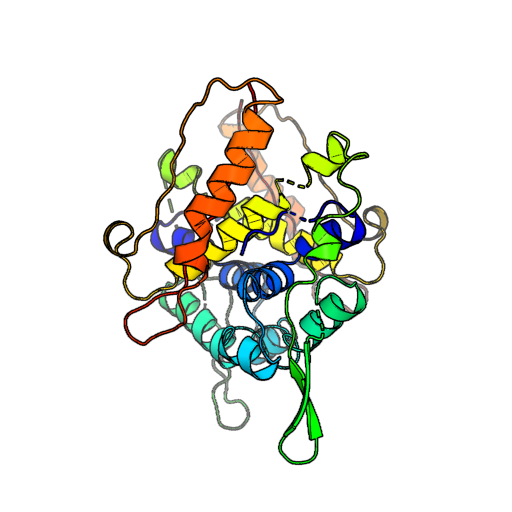.098 -17.849 1.00 78.76 31 GLY B C 1
ATOM 1598 O O . GLY B 1 34 ? -18.641 13.276 -17.760 1.00 90.12 31 GLY B O 1
ATOM 1599 N N . ARG B 1 35 ? -16.716 12.502 -16.897 1.00 79.18 32 ARG B N 1
ATOM 1600 C CA . ARG B 1 35 ? -17.342 12.057 -15.651 1.00 79.51 32 ARG B CA 1
ATOM 1601 C C . ARG B 1 35 ? -16.330 11.821 -14.535 1.00 79.80 32 ARG B C 1
ATOM 1602 O O . ARG B 1 35 ? -15.115 11.861 -14.754 1.00 81.25 32 ARG B O 1
ATOM 1610 N N . SER B 1 36 ? -16.856 11.572 -13.340 1.00 68.81 33 SER B N 1
ATOM 1611 C CA . SER B 1 36 ? -16.054 11.255 -12.164 1.00 81.61 33 SER B CA 1
ATOM 1612 C C . SER B 1 36 ? -16.462 9.886 -11.618 1.00 83.97 33 SER B C 1
ATOM 1613 O O . SER B 1 36 ? -17.650 9.568 -11.538 1.00 91.09 33 SER B O 1
ATOM 1616 N N . LEU B 1 37 ? -15.476 9.081 -11.239 1.00 79.67 34 LEU B N 1
ATOM 1617 C CA . LEU B 1 37 ? -15.726 7.719 -10.776 1.00 78.16 34 LEU B CA 1
ATOM 1618 C C . LEU B 1 37 ? -14.959 7.415 -9.493 1.00 81.02 34 LEU B C 1
ATOM 1619 O O . LEU B 1 37 ? -13.797 7.804 -9.350 1.00 84.61 34 LEU B O 1
ATOM 1624 N N . THR B 1 38 ? -15.607 6.708 -8.571 1.00 77.38 35 THR B N 1
ATOM 1625 C CA . THR B 1 38 ? -14.942 6.218 -7.368 1.00 84.10 35 THR B CA 1
ATOM 1626 C C . THR B 1 38 ? -14.117 4.975 -7.714 1.00 88.43 35 THR B C 1
ATOM 1627 O O . THR B 1 38 ? -14.238 4.436 -8.817 1.00 85.72 35 THR B O 1
ATOM 1631 N N . THR B 1 39 ? -13.280 4.522 -6.781 1.00 98.28 36 THR B N 1
ATOM 1632 C CA . THR B 1 39 ? -12.419 3.366 -7.035 1.00 96.97 36 THR B CA 1
ATOM 1633 C C . THR B 1 39 ? -13.258 2.092 -7.112 1.00 93.42 36 THR B C 1
ATOM 1634 O O . THR B 1 39 ? -12.820 1.076 -7.661 1.00 99.06 36 THR B O 1
ATOM 1638 N N . ARG B 1 40 ? -14.470 2.167 -6.569 1.00 80.48 37 ARG B N 1
ATOM 1639 C CA . ARG B 1 40 ? -15.415 1.051 -6.573 1.00 82.85 37 ARG B CA 1
ATOM 1640 C C . ARG B 1 40 ? -16.103 0.915 -7.931 1.00 79.93 37 ARG B C 1
ATOM 1641 O O . ARG B 1 40 ? -16.246 -0.187 -8.461 1.00 77.18 37 ARG B O 1
ATOM 1649 N N . GLU B 1 41 ? -16.516 2.047 -8.493 1.00 80.02 38 GLU B N 1
ATOM 1650 C CA . GLU B 1 41 ? -17.127 2.080 -9.817 1.00 76.72 38 GLU B CA 1
ATOM 1651 C C . GLU B 1 41 ? -16.149 1.617 -10.906 1.00 72.89 38 GLU B C 1
ATOM 1652 O O . GLU B 1 41 ? -16.551 0.964 -11.869 1.00 75.54 38 GLU B O 1
ATOM 1658 N N . LEU B 1 42 ? -14.870 1.953 -10.753 1.00 64.81 39 LEU B N 1
ATOM 1659 C CA . LEU B 1 42 ? -13.851 1.499 -11.699 1.00 63.22 39 LEU B CA 1
ATOM 1660 C C . LEU B 1 42 ? -13.668 -0.021 -11.660 1.00 65.58 39 LEU B C 1
ATOM 1661 O O . LEU B 1 42 ? -13.486 -0.658 -12.696 1.00 66.49 39 LEU B O 1
ATOM 1666 N N . ALA B 1 43 ? -13.719 -0.596 -10.462 1.00 67.13 40 ALA B N 1
ATOM 1667 C CA . ALA B 1 43 ? -13.589 -2.040 -10.301 1.00 67.18 40 ALA B CA 1
ATOM 1668 C C . ALA B 1 43 ? -14.724 -2.778 -11.008 1.00 67.10 40 ALA B C 1
ATOM 1669 O O . ALA B 1 43 ? -14.510 -3.820 -11.640 1.00 61.62 40 ALA B O 1
ATOM 1671 N N . GLU B 1 44 ? -15.932 -2.235 -10.888 1.00 63.11 41 GLU B N 1
ATOM 1672 C CA . GLU B 1 44 ? -17.102 -2.836 -11.513 1.00 66.80 41 GLU B CA 1
ATOM 1673 C C . GLU B 1 44 ? -17.055 -2.714 -13.041 1.00 67.01 41 GLU B C 1
ATOM 1674 O O . GLU B 1 44 ? -17.559 -3.582 -13.758 1.00 70.60 41 GLU B O 1
ATOM 1680 N N . LEU B 1 45 ? -16.431 -1.646 -13.530 1.00 60.21 42 LEU B N 1
ATOM 1681 C CA . LEU B 1 45 ? -16.257 -1.447 -14.966 1.00 62.50 42 LEU B CA 1
ATOM 1682 C C . LEU B 1 45 ? -15.096 -2.280 -15.506 1.00 63.40 42 LEU B C 1
ATOM 1683 O O . LEU B 1 45 ? -15.052 -2.611 -16.696 1.00 61.62 42 LEU B O 1
ATOM 1688 N N . LEU B 1 46 ? -14.156 -2.614 -14.624 1.00 54.99 43 LEU B N 1
ATOM 1689 C CA . LEU B 1 46 ? -12.957 -3.349 -15.012 1.00 51.53 43 LEU B CA 1
ATOM 1690 C C . LEU B 1 46 ? -12.813 -4.662 -14.240 1.00 55.22 43 LEU B C 1
ATOM 1691 O O . LEU B 1 46 ? -11.816 -4.859 -13.547 1.00 51.63 43 LEU B O 1
ATOM 1696 N N . PRO B 1 47 ? -13.801 -5.570 -14.381 1.00 58.61 44 PRO B N 1
ATOM 1697 C CA . PRO B 1 47 ? -13.872 -6.851 -13.655 1.00 64.29 44 PRO B CA 1
ATOM 1698 C C . PRO B 1 47 ? -12.712 -7.813 -13.959 1.00 66.08 44 PRO B C 1
ATOM 1699 O O . PRO B 1 47 ? -12.488 -8.756 -13.194 1.00 52.88 44 PRO B O 1
ATOM 1703 N N . ASP B 1 48 ? -12.008 -7.581 -15.065 1.00 49.29 45 ASP B N 1
ATOM 1704 C CA . ASP B 1 48 ? -10.934 -8.470 -15.526 1.00 54.44 45 ASP B CA 1
ATOM 1705 C C . ASP B 1 48 ? -9.573 -8.111 -14.911 1.00 57.73 45 ASP B C 1
ATOM 1706 O O . ASP B 1 48 ? -8.605 -8.876 -15.012 1.00 45.04 45 ASP B O 1
ATOM 1711 N N . VAL B 1 49 ? -9.510 -6.940 -14.282 1.00 46.36 46 VAL B N 1
ATOM 1712 C CA . VAL B 1 49 ? -8.295 -6.449 -13.632 1.00 48.14 46 VAL B CA 1
ATOM 1713 C C . VAL B 1 49 ? -8.228 -6.870 -12.164 1.00 54.22 46 VAL B C 1
ATOM 1714 O O . VAL B 1 49 ? -9.215 -6.740 -11.429 1.00 49.81 46 VAL B O 1
ATOM 1718 N N . ALA B 1 50 ? -7.073 -7.367 -11.726 1.00 52.74 47 ALA B N 1
ATOM 1719 C CA . ALA B 1 50 ? -6.898 -7.697 -10.307 1.00 54.10 47 ALA B CA 1
ATOM 1720 C C . ALA B 1 50 ? -7.005 -6.445 -9.435 1.00 51.02 47 ALA B C 1
ATOM 1721 O O . ALA B 1 50 ? -6.468 -5.388 -9.779 1.00 52.14 47 ALA B O 1
ATOM 1723 N N . THR B 1 51 ? -7.703 -6.572 -8.309 1.00 51.75 48 THR B N 1
ATOM 1724 C CA . THR B 1 51 ? -7.914 -5.467 -7.374 1.00 57.85 48 THR B CA 1
ATOM 1725 C C . THR B 1 51 ? -6.639 -4.719 -7.017 1.00 53.33 48 THR B C 1
ATOM 1726 O O . THR B 1 51 ? -6.592 -3.493 -7.112 1.00 55.65 48 THR B O 1
ATOM 1730 N N . THR B 1 52 ? -5.611 -5.458 -6.611 1.00 67.49 49 THR B N 1
ATOM 1731 C CA . THR B 1 52 ? -4.324 -4.866 -6.244 1.00 56.49 49 THR B CA 1
ATOM 1732 C C . THR B 1 52 ? -3.749 -4.025 -7.380 1.00 54.40 49 THR B C 1
ATOM 1733 O O . THR B 1 52 ? -3.218 -2.938 -7.151 1.00 59.49 49 THR B O 1
ATOM 1737 N N . THR B 1 53 ? -3.849 -4.545 -8.604 1.00 54.47 50 THR B N 1
ATOM 1738 C CA . THR B 1 53 ? -3.375 -3.847 -9.798 1.00 50.60 50 THR B CA 1
ATOM 1739 C C . THR B 1 53 ? -4.192 -2.572 -10.066 1.00 52.57 50 THR B C 1
ATOM 1740 O O . THR B 1 53 ? -3.629 -1.515 -10.352 1.00 52.11 50 THR B O 1
ATOM 1744 N N . LEU B 1 54 ? -5.515 -2.669 -9.951 1.00 54.00 51 LEU B N 1
ATOM 1745 C CA . LEU B 1 54 ? -6.377 -1.501 -10.115 1.00 63.98 51 LEU B CA 1
ATOM 1746 C C . LEU B 1 54 ? -5.937 -0.338 -9.209 1.00 66.37 51 LEU B C 1
ATOM 1747 O O . LEU B 1 54 ? -5.698 0.773 -9.679 1.00 61.65 51 LEU B O 1
ATOM 1752 N N . TYR B 1 55 ? -5.834 -0.594 -7.908 1.00 71.30 52 TYR B N 1
ATOM 1753 C CA . TYR B 1 55 ? -5.425 0.446 -6.968 1.00 73.09 52 TYR B CA 1
ATOM 1754 C C . TYR B 1 55 ? -4.007 0.927 -7.234 1.00 68.97 52 TYR B C 1
ATOM 1755 O O . TYR B 1 55 ? -3.723 2.119 -7.156 1.00 69.51 52 TYR B O 1
ATOM 1764 N N . ARG B 1 56 ? -3.116 -0.008 -7.541 1.00 72.61 53 ARG B N 1
ATOM 1765 C CA . ARG B 1 56 ? -1.740 0.335 -7.866 1.00 73.30 53 ARG B CA 1
ATOM 1766 C C . ARG B 1 56 ? -1.729 1.332 -9.021 1.00 67.66 53 ARG B C 1
ATOM 1767 O O . ARG B 1 56 ? -1.095 2.381 -8.932 1.00 65.34 53 ARG B O 1
ATOM 1775 N N . GLN B 1 57 ? -2.454 1.011 -10.093 1.00 63.55 54 GLN B N 1
ATOM 1776 C CA . GLN B 1 57 ? -2.457 1.840 -11.307 1.00 61.74 54 GLN B CA 1
ATOM 1777 C C . GLN B 1 57 ? -3.145 3.189 -11.118 1.00 62.91 54 GLN B C 1
ATOM 1778 O O . GLN B 1 57 ? -2.649 4.218 -11.578 1.00 61.94 54 GLN B O 1
ATOM 1784 N N . VAL B 1 58 ? -4.292 3.181 -10.446 1.00 64.04 55 VAL B N 1
ATOM 1785 C CA . VAL B 1 58 ? -4.977 4.425 -10.122 1.00 66.59 55 VAL B CA 1
ATOM 1786 C C . VAL B 1 58 ? -4.063 5.337 -9.307 1.00 74.58 55 VAL B C 1
ATOM 1787 O O . VAL B 1 58 ? -4.020 6.547 -9.537 1.00 85.40 55 VAL B O 1
ATOM 1791 N N . GLY B 1 59 ? -3.322 4.756 -8.367 1.00 74.87 56 GLY B N 1
ATOM 1792 C CA . GLY B 1 59 ? -2.364 5.519 -7.581 1.00 77.10 56 GLY B CA 1
ATOM 1793 C C . GLY B 1 59 ? -1.310 6.190 -8.451 1.00 76.01 56 GLY B C 1
ATOM 1794 O O . GLY B 1 59 ? -0.966 7.358 -8.253 1.00 77.64 56 GLY B O 1
ATOM 1795 N N . ILE B 1 60 ? -0.801 5.442 -9.424 1.00 76.13 57 ILE B N 1
ATOM 1796 C CA . ILE B 1 60 ? 0.209 5.943 -10.354 1.00 75.34 57 ILE B CA 1
ATOM 1797 C C . ILE B 1 60 ? -0.304 7.141 -11.157 1.00 75.28 57 ILE B C 1
ATOM 1798 O O . ILE B 1 60 ? 0.409 8.128 -11.350 1.00 76.56 57 ILE B O 1
ATOM 1803 N N . LEU B 1 61 ? -1.550 7.053 -11.610 1.00 72.28 58 LEU B N 1
ATOM 1804 C CA . LEU B 1 61 ? -2.171 8.137 -12.358 1.00 69.03 58 LEU B CA 1
ATOM 1805 C C . LEU B 1 61 ? -2.393 9.383 -11.499 1.00 72.89 58 LEU B C 1
ATOM 1806 O O . LEU B 1 61 ? -2.089 10.501 -11.923 1.00 74.50 58 LEU B O 1
ATOM 1811 N N . VAL B 1 62 ? -2.916 9.199 -10.292 1.00 73.73 59 VAL B N 1
ATOM 1812 C CA . VAL B 1 62 ? -3.133 10.339 -9.402 1.00 75.56 59 VAL B CA 1
ATOM 1813 C C . VAL B 1 62 ? -1.812 11.017 -9.049 1.00 76.33 59 VAL B C 1
ATOM 1814 O O . VAL B 1 62 ? -1.707 12.245 -9.083 1.00 85.48 59 VAL B O 1
ATOM 1818 N N . LYS B 1 63 ? -0.805 10.216 -8.716 1.00 76.15 60 LYS B N 1
ATOM 1819 C CA . LYS B 1 63 ? 0.516 10.742 -8.378 1.00 86.15 60 LYS B CA 1
ATOM 1820 C C . LYS B 1 63 ? 1.152 11.539 -9.529 1.00 88.76 60 LYS B C 1
ATOM 1821 O O . LYS B 1 63 ? 1.763 12.585 -9.303 1.00 91.47 60 LYS B O 1
ATOM 1827 N N . ALA B 1 64 ? 1.004 11.049 -10.758 1.00 81.85 61 ALA B N 1
ATOM 1828 C CA . ALA B 1 64 ? 1.593 11.716 -11.918 1.00 83.38 61 ALA B CA 1
ATOM 1829 C C . ALA B 1 64 ? 0.820 12.967 -12.332 1.00 87.45 61 ALA B C 1
ATOM 1830 O O . ALA B 1 64 ? 1.340 13.809 -13.062 1.00 85.92 61 ALA B O 1
ATOM 1832 N N . GLY B 1 65 ? -0.425 13.072 -11.877 1.00 99.63 62 GLY B N 1
ATOM 1833 C CA . GLY B 1 65 ? -1.224 14.265 -12.095 1.00 100.43 62 GLY B CA 1
ATOM 1834 C C . GLY B 1 65 ? -2.164 14.225 -13.287 1.00 102.70 62 GLY B C 1
ATOM 1835 O O . GLY B 1 65 ? -2.625 15.272 -13.743 1.00 105.83 62 GLY B O 1
ATOM 1836 N N . VAL B 1 66 ? -2.449 13.029 -13.800 1.00 101.20 63 VAL B N 1
ATOM 1837 C CA . VAL B 1 66 ? -3.404 12.888 -14.901 1.00 101.55 63 VAL B CA 1
ATOM 1838 C C . VAL B 1 66 ? -4.805 12.649 -14.346 1.00 91.39 63 VAL B C 1
ATOM 1839 O O . VAL B 1 66 ? -5.809 12.824 -15.041 1.00 85.32 63 VAL B O 1
ATOM 1843 N N . LEU B 1 67 ? -4.857 12.235 -13.087 1.00 85.31 64 LEU B N 1
ATOM 1844 C CA . LEU B 1 67 ? -6.107 12.188 -12.353 1.00 83.02 64 LEU B CA 1
ATOM 1845 C C . LEU B 1 67 ? -6.018 13.141 -11.176 1.00 84.33 64 LEU B C 1
ATOM 1846 O O . LEU B 1 67 ? -4.947 13.356 -10.611 1.00 84.24 64 LEU B O 1
ATOM 1859 N N . VAL B 1 69 ? -8.244 13.940 -7.499 1.00 103.85 66 VAL B N 1
ATOM 1860 C CA . VAL B 1 69 ? -9.317 13.486 -6.628 1.00 106.85 66 VAL B CA 1
ATOM 1861 C C . VAL B 1 69 ? -10.315 14.622 -6.394 1.00 113.11 66 VAL B C 1
ATOM 1862 O O . VAL B 1 69 ? -9.977 15.657 -5.815 1.00 113.81 66 VAL B O 1
ATOM 1866 N N . THR B 1 70 ? -11.543 14.417 -6.863 1.00 116.56 67 THR B N 1
ATOM 1867 C CA . THR B 1 70 ? -12.586 15.441 -6.840 1.00 119.86 67 THR B CA 1
ATOM 1868 C C . THR B 1 70 ? -13.272 15.575 -5.482 1.00 124.43 67 THR B C 1
ATOM 1869 O O . THR B 1 70 ? -13.345 16.668 -4.908 1.00 122.85 67 THR B O 1
ATOM 1873 N N . ALA B 1 71 ? -13.783 14.458 -4.976 1.00 125.49 68 ALA B N 1
ATOM 1874 C CA . ALA B 1 71 ? -14.536 14.466 -3.730 1.00 129.53 68 ALA B CA 1
ATOM 1875 C C . ALA B 1 71 ? -13.877 13.612 -2.655 1.00 126.35 68 ALA B C 1
ATOM 1876 O O . ALA B 1 71 ? -13.124 12.684 -2.952 1.00 118.96 68 ALA B O 1
ATOM 1878 N N . GLU B 1 72 ? -14.164 13.944 -1.401 1.00 158.21 69 GLU B N 1
ATOM 1879 C CA . GLU B 1 72 ? -13.702 13.160 -0.265 1.00 159.31 69 GLU B CA 1
ATOM 1880 C C . GLU B 1 72 ? -14.779 13.127 0.812 1.00 162.23 69 GLU B C 1
ATOM 1881 O O . GLU B 1 72 ? -14.768 13.939 1.738 1.00 169.42 69 GLU B O 1
ATOM 1887 N N . HIS B 1 73 ? -15.716 12.192 0.677 1.00 157.83 70 HIS B N 1
ATOM 1888 C CA . HIS B 1 73 ? -16.785 12.023 1.660 1.00 155.57 70 HIS B CA 1
ATOM 1889 C C . HIS B 1 73 ? -16.678 10.691 2.406 1.00 148.36 70 HIS B C 1
ATOM 1890 O O . HIS B 1 73 ? -16.198 9.696 1.862 1.00 134.95 70 HIS B O 1
ATOM 1897 N N . GLN B 1 74 ? -17.123 10.685 3.660 1.00 156.52 71 GLN B N 1
ATOM 1898 C CA . GLN B 1 74 ? -17.009 9.507 4.518 1.00 160.25 71 GLN B CA 1
ATOM 1899 C C . GLN B 1 74 ? -17.979 8.390 4.126 1.00 158.51 71 GLN B C 1
ATOM 1900 O O . GLN B 1 74 ? -19.193 8.524 4.290 1.00 159.05 71 GLN B O 1
ATOM 1906 N N . VAL B 1 75 ? -17.429 7.286 3.621 1.00 156.03 72 VAL B N 1
ATOM 1907 C CA . VAL B 1 75 ? -18.234 6.174 3.110 1.00 151.56 72 VAL B CA 1
ATOM 1908 C C . VAL B 1 75 ? -17.924 4.838 3.796 1.00 152.45 72 VAL B C 1
ATOM 1909 O O . VAL B 1 75 ? -16.907 4.203 3.509 1.00 146.69 72 VAL B O 1
ATOM 1913 N N . ARG B 1 76 ? -18.814 4.418 4.694 1.00 160.38 73 ARG B N 1
ATOM 1914 C CA . ARG B 1 76 ? -18.691 3.131 5.385 1.00 162.47 73 ARG B CA 1
ATOM 1915 C C . ARG B 1 76 ? -17.380 2.970 6.164 1.00 164.38 73 ARG B C 1
ATOM 1916 O O . ARG B 1 76 ? -16.771 1.900 6.151 1.00 164.61 73 ARG B O 1
ATOM 1924 N N . GLY B 1 77 ? -16.956 4.032 6.844 1.00 165.40 74 GLY B N 1
ATOM 1925 C CA . GLY B 1 77 ? -15.745 3.990 7.648 1.00 168.00 74 GLY B CA 1
ATOM 1926 C C . GLY B 1 77 ? -14.521 4.629 7.007 1.00 166.40 74 GLY B C 1
ATOM 1927 O O . GLY B 1 77 ? -13.692 5.224 7.700 1.00 168.87 74 GLY B O 1
ATOM 1928 N N . ALA B 1 78 ? -14.402 4.502 5.686 1.00 157.23 75 ALA B N 1
ATOM 1929 C CA . ALA B 1 78 ? -13.258 5.041 4.955 1.00 151.60 75 ALA B CA 1
ATOM 1930 C C . ALA B 1 78 ? -13.665 6.216 4.070 1.00 148.80 75 ALA B C 1
ATOM 1931 O O . ALA B 1 78 ? -14.842 6.560 3.985 1.00 150.92 75 ALA B O 1
ATOM 1933 N N . VAL B 1 79 ? -12.686 6.829 3.414 1.00 144.36 76 VAL B N 1
ATOM 1934 C CA . VAL B 1 79 ? -12.957 7.933 2.501 1.00 142.08 76 VAL B CA 1
ATOM 1935 C C . VAL B 1 79 ? -12.884 7.474 1.046 1.00 142.08 76 VAL B C 1
ATOM 1936 O O . VAL B 1 79 ? -11.799 7.343 0.478 1.00 143.29 76 VAL B O 1
ATOM 1940 N N . GLU B 1 80 ? -14.047 7.222 0.450 1.00 138.92 77 GLU B N 1
ATOM 1941 C CA . GLU B 1 80 ? -14.108 6.782 -0.938 1.00 129.42 77 GLU B CA 1
ATOM 1942 C C . GLU B 1 80 ? -13.916 7.965 -1.869 1.00 130.67 77 GLU B C 1
ATOM 1943 O O . GLU B 1 80 ? -14.871 8.673 -2.200 1.00 128.87 77 GLU B O 1
ATOM 1949 N N . ARG B 1 81 ? -12.674 8.175 -2.289 1.00 132.02 78 ARG B N 1
ATOM 1950 C CA . ARG B 1 81 ? -12.354 9.276 -3.182 1.00 131.15 78 ARG B CA 1
ATOM 1951 C C . ARG B 1 81 ? -12.967 9.064 -4.555 1.00 121.96 78 ARG B C 1
ATOM 1952 O O . ARG B 1 81 ? -13.123 7.931 -5.012 1.00 111.82 78 ARG B O 1
ATOM 1960 N N . THR B 1 82 ? -13.332 10.173 -5.189 1.00 111.51 79 THR B N 1
ATOM 1961 C CA . THR B 1 82 ? -13.866 10.173 -6.542 1.00 112.11 79 THR B CA 1
ATOM 1962 C C . THR B 1 82 ? -12.867 10.908 -7.436 1.00 111.27 79 THR B C 1
ATOM 1963 O O . THR B 1 82 ? -12.494 12.046 -7.146 1.00 116.87 79 THR B O 1
ATOM 1967 N N . TYR B 1 83 ? -12.423 10.261 -8.510 1.00 103.65 80 TYR B N 1
ATOM 1968 C CA . TYR B 1 83 ? -11.436 10.872 -9.396 1.00 100.35 80 TYR B CA 1
ATOM 1969 C C . TYR B 1 83 ? -12.046 11.327 -10.716 1.00 92.71 80 TYR B C 1
ATOM 1970 O O . TYR B 1 83 ? -13.070 10.803 -11.154 1.00 87.53 80 TYR B O 1
ATOM 1979 N N . THR B 1 84 ? -11.402 12.311 -11.339 1.00 94.95 81 THR B N 1
ATOM 1980 C CA . THR B 1 84 ? -11.697 12.695 -12.714 1.00 96.00 81 THR B CA 1
ATOM 1981 C C . THR B 1 84 ? -10.392 13.086 -13.393 1.00 92.52 81 THR B C 1
ATOM 1982 O O . THR B 1 84 ? -9.343 13.147 -12.750 1.00 95.46 81 THR B O 1
ATOM 1986 N N . LEU B 1 85 ? -10.451 13.350 -14.691 1.00 90.31 82 LEU B N 1
ATOM 1987 C CA . LEU B 1 85 ? -9.254 13.742 -15.420 1.00 94.51 82 LEU B CA 1
ATOM 1988 C C . LEU B 1 85 ? -8.782 15.132 -15.003 1.00 98.54 82 LEU B C 1
ATOM 1989 O O . LEU B 1 85 ? -9.557 16.087 -15.014 1.00 97.11 82 LEU B O 1
ATOM 1994 N N . ASN B 1 86 ? -7.511 15.229 -14.618 1.00 102.60 83 ASN B N 1
ATOM 1995 C CA . ASN B 1 86 ? -6.887 16.511 -14.322 1.00 107.34 83 ASN B CA 1
ATOM 1996 C C . ASN B 1 86 ? -6.890 17.338 -15.597 1.00 116.49 83 ASN B C 1
ATOM 1997 O O . ASN B 1 86 ? -5.948 17.279 -16.390 1.00 116.15 83 ASN B O 1
ATOM 2002 N N . THR B 1 87 ? -7.966 18.096 -15.788 1.00 126.30 84 THR B N 1
ATOM 2003 C CA . THR B 1 87 ? -8.219 18.810 -17.038 1.00 131.41 84 THR B CA 1
ATOM 2004 C C . THR B 1 87 ? -7.058 19.707 -17.473 1.00 135.92 84 THR B C 1
ATOM 2005 O O . THR B 1 87 ? -6.819 19.881 -18.668 1.00 134.61 84 THR B O 1
ATOM 2009 N N . GLN B 1 88 ? -6.338 20.268 -16.505 1.00 141.10 85 GLN B N 1
ATOM 2010 C CA . GLN B 1 88 ? -5.219 21.160 -16.808 1.00 142.12 85 GLN B CA 1
ATOM 2011 C C . GLN B 1 88 ? -4.006 20.402 -17.362 1.00 137.34 85 GLN B C 1
ATOM 2012 O O . GLN B 1 88 ? -3.255 20.931 -18.186 1.00 136.59 85 GLN B O 1
ATOM 2018 N N . ALA B 1 89 ? -3.825 19.162 -16.911 1.00 132.68 86 ALA B N 1
ATOM 2019 C CA . ALA B 1 89 ? -2.718 18.327 -17.368 1.00 125.31 86 ALA B CA 1
ATOM 2020 C C . ALA B 1 89 ? -2.928 17.859 -18.805 1.00 121.72 86 ALA B C 1
ATOM 2021 O O . ALA B 1 89 ? -2.021 17.305 -19.426 1.00 118.86 86 ALA B O 1
ATOM 2023 N N . VAL B 1 97 ? 6.716 20.510 -27.811 1.00 99.76 94 VAL B N 1
ATOM 2024 C CA . VAL B 1 97 ? 6.478 19.270 -28.544 1.00 87.68 94 VAL B CA 1
ATOM 2025 C C . VAL B 1 97 ? 7.243 19.274 -29.861 1.00 81.20 94 VAL B C 1
ATOM 2026 O O . VAL B 1 97 ? 7.083 20.181 -30.682 1.00 88.41 94 VAL B O 1
ATOM 2030 N N . ASP B 1 98 ? 8.079 18.261 -30.054 1.00 63.17 95 ASP B N 1
ATOM 2031 C CA . ASP B 1 98 ? 8.820 18.114 -31.300 1.00 60.05 95 ASP B CA 1
ATOM 2032 C C . ASP B 1 98 ? 8.351 16.874 -32.071 1.00 57.20 95 ASP B C 1
ATOM 2033 O O . ASP B 1 98 ? 7.322 16.287 -31.750 1.00 61.33 95 ASP B O 1
ATOM 2038 N N . ALA B 1 99 ? 9.113 16.484 -33.087 1.00 59.67 96 ALA B N 1
ATOM 2039 C CA . ALA B 1 99 ? 8.735 15.375 -33.955 1.00 62.21 96 ALA B CA 1
ATOM 2040 C C . ALA B 1 99 ? 8.579 14.067 -33.181 1.00 63.85 96 ALA B C 1
ATOM 2041 O O . ALA B 1 99 ? 7.563 13.384 -33.296 1.00 56.86 96 ALA B O 1
ATOM 2043 N N . ASP B 1 100 ? 9.594 13.718 -32.399 1.00 52.33 97 ASP B N 1
ATOM 2044 C CA . ASP B 1 100 ? 9.599 12.442 -31.695 1.00 54.21 97 ASP B CA 1
ATOM 2045 C C . ASP B 1 100 ? 8.488 12.339 -30.644 1.00 56.70 97 ASP B C 1
ATOM 2046 O O . ASP B 1 100 ? 7.904 11.263 -30.451 1.00 49.24 97 ASP B O 1
ATOM 2051 N N . ARG B 1 101 ? 8.199 13.456 -29.977 1.00 52.32 98 ARG B N 1
ATOM 2052 C CA . ARG B 1 101 ? 7.148 13.513 -28.964 1.00 52.70 98 ARG B CA 1
ATOM 2053 C C . ARG B 1 101 ? 5.775 13.340 -29.603 1.00 56.21 98 ARG B C 1
ATOM 2054 O O . ARG B 1 101 ? 4.921 12.622 -29.071 1.00 49.86 98 ARG B O 1
ATOM 2062 N N . LEU B 1 102 ? 5.567 14.005 -30.744 1.00 55.39 99 LEU B N 1
ATOM 2063 C CA . LEU B 1 102 ? 4.311 13.908 -31.501 1.00 52.78 99 LEU B CA 1
ATOM 2064 C C . LEU B 1 102 ? 4.035 12.481 -32.019 1.00 52.43 99 LEU B C 1
ATOM 2065 O O . LEU B 1 102 ? 2.894 11.999 -31.949 1.00 46.51 99 LEU B O 1
ATOM 2070 N N . ARG B 1 103 ? 5.071 11.814 -32.538 1.00 45.82 100 ARG B N 1
ATOM 2071 C CA . ARG B 1 103 ? 4.940 10.426 -32.984 1.00 53.92 100 ARG B CA 1
ATOM 2072 C C . ARG B 1 103 ? 4.492 9.533 -31.823 1.00 59.00 100 ARG B C 1
ATOM 2073 O O . ARG B 1 103 ? 3.624 8.670 -31.986 1.00 55.82 100 ARG B O 1
ATOM 2081 N N . THR B 1 104 ? 5.097 9.740 -30.655 1.00 49.83 101 THR B N 1
ATOM 2082 C CA . THR B 1 104 ? 4.809 8.909 -29.494 1.00 49.36 101 THR B CA 1
ATOM 2083 C C . THR B 1 104 ? 3.367 9.146 -29.065 1.00 49.70 101 THR B C 1
ATOM 2084 O O . THR B 1 104 ? 2.656 8.199 -28.762 1.00 45.15 101 THR B O 1
ATOM 2096 N N . PHE B 1 106 ? 0.813 10.087 -30.985 1.00 49.45 103 PHE B N 1
ATOM 2097 C CA . PHE B 1 106 ? -0.048 9.418 -31.961 1.00 54.24 103 PHE B CA 1
ATOM 2098 C C . PHE B 1 106 ? -0.090 7.913 -31.718 1.00 56.02 103 PHE B C 1
ATOM 2099 O O . PHE B 1 106 ? -1.158 7.293 -31.764 1.00 53.10 103 PHE B O 1
ATOM 2107 N N . THR B 1 107 ? 1.083 7.339 -31.464 1.00 40.76 104 THR B N 1
ATOM 2108 C CA . THR B 1 107 ? 1.228 5.900 -31.229 1.00 45.00 104 THR B CA 1
ATOM 2109 C C . THR B 1 107 ? 0.403 5.381 -30.043 1.00 47.49 104 THR B C 1
ATOM 2110 O O . THR B 1 107 ? -0.282 4.362 -30.168 1.00 51.01 104 THR B O 1
ATOM 2114 N N . VAL B 1 108 ? 0.465 6.074 -28.904 1.00 44.57 105 VAL B N 1
ATOM 2115 C CA . VAL B 1 108 ? -0.337 5.693 -27.739 1.00 50.53 105 VAL B CA 1
ATOM 2116 C C . VAL B 1 108 ? -1.825 5.977 -27.983 1.00 48.57 105 VAL B C 1
ATOM 2117 O O . VAL B 1 108 ? -2.696 5.244 -27.504 1.00 47.07 105 VAL B O 1
ATOM 2121 N N . PHE B 1 109 ? -2.106 7.045 -28.725 1.00 43.46 106 PHE B N 1
ATOM 2122 C CA . PHE B 1 109 ? -3.479 7.453 -29.013 1.00 49.06 106 PHE B CA 1
ATOM 2123 C C . PHE B 1 109 ? -4.220 6.354 -29.782 1.00 50.34 106 PHE B C 1
ATOM 2124 O O . PHE B 1 109 ? -5.250 5.856 -29.331 1.00 50.15 106 PHE B O 1
ATOM 2132 N N . VAL B 1 110 ? -3.684 5.962 -30.934 1.00 43.15 107 VAL B N 1
ATOM 2133 C CA . VAL B 1 110 ? -4.332 4.924 -31.737 1.00 49.29 107 VAL B CA 1
ATOM 2134 C C . VAL B 1 110 ? -4.279 3.521 -31.112 1.00 48.71 107 VAL B C 1
ATOM 2135 O O . VAL B 1 110 ? -5.178 2.710 -31.335 1.00 54.70 107 VAL B O 1
ATOM 2139 N N . ALA B 1 111 ? -3.241 3.237 -30.326 1.00 44.41 108 ALA B N 1
ATOM 2140 C CA . ALA B 1 111 ? -3.190 1.994 -29.550 1.00 43.84 108 ALA B CA 1
ATOM 2141 C C . ALA B 1 111 ? -4.300 1.966 -28.495 1.00 49.58 108 ALA B C 1
ATOM 2142 O O . ALA B 1 111 ? -4.946 0.939 -28.276 1.00 46.69 108 ALA B O 1
ATOM 2144 N N . GLY B 1 112 ? -4.502 3.092 -27.821 1.00 44.93 109 GLY B N 1
ATOM 2145 C CA . GLY B 1 112 ? -5.581 3.197 -26.851 1.00 45.73 109 GLY B CA 1
ATOM 2146 C C . GLY B 1 112 ? -6.921 2.996 -27.539 1.00 47.58 109 GLY B C 1
ATOM 2147 O O . GLY B 1 112 ? -7.709 2.156 -27.125 1.00 46.42 109 GLY B O 1
ATOM 2148 N N . VAL B 1 113 ? -7.173 3.757 -28.605 1.00 46.25 110 VAL B N 1
ATOM 2149 C CA . VAL B 1 113 ? -8.415 3.614 -29.365 1.00 52.93 110 VAL B CA 1
ATOM 2150 C C . VAL B 1 113 ? -8.594 2.168 -29.865 1.00 54.25 110 VAL B C 1
ATOM 2151 O O . VAL B 1 113 ? -9.697 1.619 -29.825 1.00 47.68 110 VAL B O 1
ATOM 2155 N N . GLY B 1 114 ? -7.506 1.555 -30.322 1.00 48.14 111 GLY B N 1
ATOM 2156 C CA . GLY B 1 114 ? -7.523 0.159 -30.746 1.00 50.69 111 GLY B CA 1
ATOM 2157 C C . GLY B 1 114 ? -7.907 -0.828 -29.645 1.00 51.58 111 GLY B C 1
ATOM 2158 O O . GLY B 1 114 ? -8.578 -1.826 -29.897 1.00 49.57 111 GLY B O 1
ATOM 2159 N N . GLY B 1 115 ? -7.462 -0.562 -28.420 1.00 49.32 112 GLY B N 1
ATOM 2160 C CA . GLY B 1 115 ? -7.836 -1.383 -27.283 1.00 47.32 112 GLY B CA 1
ATOM 2161 C C . GLY B 1 115 ? -9.330 -1.283 -27.010 1.00 51.39 112 GLY B C 1
ATOM 2162 O O . GLY B 1 115 ? -9.959 -2.257 -26.588 1.00 56.95 112 GLY B O 1
ATOM 2163 N N . HIS B 1 116 ? -9.900 -0.103 -27.254 1.00 52.74 113 HIS B N 1
ATOM 2164 C CA . HIS B 1 116 ? -11.338 0.110 -27.078 1.00 61.31 113 HIS B CA 1
ATOM 2165 C C . HIS B 1 116 ? -12.148 -0.680 -28.111 1.00 56.41 113 HIS B C 1
ATOM 2166 O O . HIS B 1 116 ? -13.166 -1.291 -27.778 1.00 51.21 113 HIS B O 1
ATOM 2173 N N . LEU B 1 117 ? -11.696 -0.650 -29.365 1.00 48.53 114 LEU B N 1
ATOM 2174 C CA . LEU B 1 117 ? -12.343 -1.422 -30.425 1.00 52.67 114 LEU B CA 1
ATOM 2175 C C . LEU B 1 117 ? -12.323 -2.915 -30.091 1.00 49.40 114 LEU B C 1
ATOM 2176 O O . LEU B 1 117 ? -13.344 -3.595 -30.217 1.00 48.56 114 LEU B O 1
ATOM 2181 N N . ASP B 1 118 ? -11.167 -3.417 -29.656 1.00 46.33 115 ASP B N 1
ATOM 2182 C CA . ASP B 1 118 ? -11.059 -4.826 -29.251 1.00 60.80 115 ASP B CA 1
ATOM 2183 C C . ASP B 1 118 ? -11.973 -5.167 -28.062 1.00 56.74 115 ASP B C 1
ATOM 2184 O O . ASP B 1 118 ? -12.481 -6.287 -27.974 1.00 57.14 115 ASP B O 1
ATOM 2189 N N . GLN B 1 119 ? -12.183 -4.218 -27.148 1.00 55.98 116 GLN B N 1
ATOM 2190 C CA . GLN B 1 119 ? -13.142 -4.432 -26.045 1.00 60.45 116 GLN B CA 1
ATOM 2191 C C . GLN B 1 119 ? -14.549 -4.560 -26.612 1.00 57.76 116 GLN B C 1
ATOM 2192 O O . GLN B 1 119 ? -15.308 -5.447 -26.236 1.00 58.09 116 GLN B O 1
ATOM 2198 N N . TYR B 1 120 ? -14.886 -3.661 -27.529 1.00 57.59 117 TYR B N 1
ATOM 2199 C CA . TYR B 1 120 ? -16.167 -3.729 -28.218 1.00 61.63 117 TYR B CA 1
ATOM 2200 C C . TYR B 1 120 ? -16.377 -5.109 -28.840 1.00 58.48 117 TYR B C 1
ATOM 2201 O O . TYR B 1 120 ? -17.482 -5.656 -28.814 1.00 57.92 117 TYR B O 1
ATOM 2210 N N . LEU B 1 121 ? -15.304 -5.658 -29.401 1.00 53.83 118 LEU B N 1
ATOM 2211 C CA . LEU B 1 121 ? -15.360 -6.909 -30.151 1.00 53.41 118 LEU B CA 1
ATOM 2212 C C . LEU B 1 121 ? -15.416 -8.127 -29.243 1.00 55.49 118 LEU B C 1
ATOM 2213 O O . LEU B 1 121 ? -15.528 -9.257 -29.717 1.00 65.37 118 LEU B O 1
ATOM 2218 N N . GLU B 1 122 ? -15.345 -7.888 -27.937 1.00 59.51 119 GLU B N 1
ATOM 2219 C CA . GLU B 1 122 ? -15.580 -8.939 -26.954 1.00 64.62 119 GLU B CA 1
ATOM 2220 C C . GLU B 1 122 ? -17.077 -9.238 -26.856 1.00 70.00 119 GLU B C 1
ATOM 2221 O O . GLU B 1 122 ? -17.472 -10.263 -26.300 1.00 75.74 119 GLU B O 1
ATOM 2227 N N . ARG B 1 123 ? -17.907 -8.348 -27.404 1.00 67.10 120 ARG B N 1
ATOM 2228 C CA . ARG B 1 123 ? -19.359 -8.550 -27.391 1.00 76.55 120 ARG B CA 1
ATOM 2229 C C . ARG B 1 123 ? -19.755 -9.843 -28.089 1.00 78.45 120 ARG B C 1
ATOM 2230 O O . ARG B 1 123 ? -19.227 -10.180 -29.149 1.00 73.95 120 ARG B O 1
ATOM 2238 N N . GLU B 1 124 ? -20.700 -10.559 -27.492 1.00 77.02 121 GLU B N 1
ATOM 2239 C CA . GLU B 1 124 ? -21.154 -11.825 -28.043 1.00 81.28 121 GLU B CA 1
ATOM 2240 C C . GLU B 1 124 ? -21.808 -11.615 -29.412 1.00 85.17 121 GLU B C 1
ATOM 2241 O O . GLU B 1 124 ? -21.686 -12.449 -30.305 1.00 89.40 121 GLU B O 1
ATOM 2247 N N . GLN B 1 125 ? -22.488 -10.487 -29.577 1.00 72.62 122 GLN B N 1
ATOM 2248 C CA . GLN B 1 125 ? -23.130 -10.165 -30.842 1.00 81.25 122 GLN B CA 1
ATOM 2249 C C . GLN B 1 125 ? -22.813 -8.739 -31.248 1.00 82.38 122 GLN B C 1
ATOM 2250 O O . GLN B 1 125 ? -22.903 -7.819 -30.435 1.00 86.35 122 GLN B O 1
ATOM 2256 N N . ILE B 1 126 ? -22.444 -8.552 -32.510 1.00 77.94 123 ILE B N 1
ATOM 2257 C CA . ILE B 1 126 ? -22.172 -7.214 -33.004 1.00 74.05 123 ILE B CA 1
ATOM 2258 C C . ILE B 1 126 ? -22.912 -6.900 -34.293 1.00 77.26 123 ILE B C 1
ATOM 2259 O O . ILE B 1 126 ? -23.179 -7.778 -35.112 1.00 81.22 123 ILE B O 1
ATOM 2264 N N . ASP B 1 127 ? -23.242 -5.622 -34.439 1.00 72.23 124 ASP B N 1
ATOM 2265 C CA . ASP B 1 127 ? -23.765 -5.053 -35.664 1.00 74.13 124 ASP B CA 1
ATOM 2266 C C . ASP B 1 127 ? -23.124 -3.672 -35.718 1.00 73.06 124 ASP B C 1
ATOM 2267 O O . ASP B 1 127 ? -23.725 -2.694 -35.273 1.00 76.30 124 ASP B O 1
ATOM 2272 N N . PRO B 1 128 ? -21.879 -3.593 -36.225 1.00 70.55 125 PRO B N 1
ATOM 2273 C CA . PRO B 1 128 ? -21.089 -2.355 -36.181 1.00 69.82 125 PRO B CA 1
ATOM 2274 C C . PRO B 1 128 ? -21.874 -1.119 -36.625 1.00 73.96 125 PRO B C 1
ATOM 2275 O O . PRO B 1 128 ? -21.786 -0.070 -35.982 1.00 71.97 125 PRO B O 1
ATOM 2279 N N . LEU B 1 129 ? -22.639 -1.248 -37.704 1.00 77.72 126 LEU B N 1
ATOM 2280 C CA . LEU B 1 129 ? -23.469 -0.151 -38.188 1.00 82.18 126 LEU B CA 1
ATOM 2281 C C . LEU B 1 129 ? -24.487 0.304 -37.134 1.00 81.96 126 LEU B C 1
ATOM 2282 O O . LEU B 1 129 ? -24.552 1.487 -36.793 1.00 81.87 126 LEU B O 1
ATOM 2287 N N . ALA B 1 130 ? -25.276 -0.636 -36.619 1.00 79.01 127 ALA B N 1
ATOM 2288 C CA . ALA B 1 130 ? -26.338 -0.305 -35.665 1.00 84.02 127 ALA B CA 1
ATOM 2289 C C . ALA B 1 130 ? -25.791 0.123 -34.299 1.00 84.25 127 ALA B C 1
ATOM 2290 O O . ALA B 1 130 ? -26.445 0.868 -33.563 1.00 80.46 127 ALA B O 1
ATOM 2292 N N . ASP B 1 131 ? -24.586 -0.345 -33.974 1.00 82.13 128 ASP B N 1
ATOM 2293 C CA . ASP B 1 131 ? -23.973 -0.091 -32.668 1.00 80.07 128 ASP B CA 1
ATOM 2294 C C . ASP B 1 131 ? -23.299 1.283 -32.567 1.00 74.92 128 ASP B C 1
ATOM 2295 O O . ASP B 1 131 ? -22.855 1.690 -31.493 1.00 79.02 128 ASP B O 1
ATOM 2300 N N . GLY B 1 132 ? -23.217 1.992 -33.684 1.00 72.22 129 GLY B N 1
ATOM 2301 C CA . GLY B 1 132 ? -22.637 3.320 -33.678 1.00 79.28 129 GLY B CA 1
ATOM 2302 C C . GLY B 1 132 ? -21.154 3.386 -33.988 1.00 75.62 129 GLY B C 1
ATOM 2303 O O . GLY B 1 132 ? -20.531 4.432 -33.797 1.00 76.96 129 GLY B O 1
ATOM 2304 N N . ILE B 1 133 ? -20.584 2.282 -34.468 1.00 72.74 130 ILE B N 1
ATOM 2305 C CA . ILE B 1 133 ? -19.193 2.289 -34.921 1.00 65.71 130 ILE B CA 1
ATOM 2306 C C . ILE B 1 133 ? -19.040 3.083 -36.224 1.00 69.35 130 ILE B C 1
ATOM 2307 O O . ILE B 1 133 ? -19.702 2.792 -37.220 1.00 70.16 130 ILE B O 1
ATOM 2312 N N . ALA B 1 134 ? -18.157 4.074 -36.220 1.00 68.00 131 ALA B N 1
ATOM 2313 C CA . ALA B 1 134 ? -17.958 4.907 -37.401 1.00 69.65 131 ALA B CA 1
ATOM 2314 C C . ALA B 1 134 ? -16.508 5.334 -37.554 1.00 69.48 131 ALA B C 1
ATOM 2315 O O . ALA B 1 134 ? -15.899 5.825 -36.604 1.00 66.09 131 ALA B O 1
ATOM 2317 N N . PHE B 1 135 ? -15.972 5.133 -38.759 1.00 65.84 132 PHE B N 1
ATOM 2318 C CA . PHE B 1 135 ? -14.644 5.593 -39.138 1.00 60.05 132 PHE B CA 1
ATOM 2319 C C . PHE B 1 135 ? -14.800 6.529 -40.334 1.00 68.42 132 PHE B C 1
ATOM 2320 O O . PHE B 1 135 ? -15.053 6.070 -41.448 1.00 73.09 132 PHE B O 1
ATOM 2328 N N . ARG B 1 136 ? -14.650 7.833 -40.113 1.00 69.64 133 ARG B N 1
ATOM 2329 C CA . ARG B 1 136 ? -14.875 8.816 -41.177 1.00 70.97 133 ARG B CA 1
ATOM 2330 C C . ARG B 1 136 ? -13.684 9.748 -41.418 1.00 63.24 133 ARG B C 1
ATOM 2331 O O . ARG B 1 136 ? -12.815 9.881 -40.566 1.00 56.65 133 ARG B O 1
ATOM 2339 N N . GLN B 1 137 ? -13.657 10.379 -42.592 1.00 65.14 134 GLN B N 1
ATOM 2340 C CA . GLN B 1 137 ? -12.654 11.392 -42.926 1.00 63.55 134 GLN B CA 1
ATOM 2341 C C . GLN B 1 137 ? -13.280 12.529 -43.715 1.00 63.88 134 GLN B C 1
ATOM 2342 O O . GLN B 1 137 ? -14.081 12.301 -44.623 1.00 69.60 134 GLN B O 1
ATOM 2348 N N . THR B 1 138 ? -12.897 13.755 -43.376 1.00 69.08 135 THR B N 1
ATOM 2349 C CA . THR B 1 138 ? -13.343 14.934 -44.112 1.00 67.44 135 THR B CA 1
ATOM 2350 C C . THR B 1 138 ? -12.151 15.837 -44.417 1.00 71.03 135 THR B C 1
ATOM 2351 O O . THR B 1 138 ? -11.267 16.008 -43.576 1.00 71.07 135 THR B O 1
ATOM 2355 N N . ALA B 1 139 ? -12.125 16.409 -45.618 1.00 68.34 136 ALA B N 1
ATOM 2356 C CA . ALA B 1 139 ? -11.086 17.365 -45.985 1.00 70.59 136 ALA B CA 1
ATOM 2357 C C . ALA B 1 139 ? -11.605 18.792 -45.848 1.00 69.77 136 ALA B C 1
ATOM 2358 O O . ALA B 1 139 ? -12.698 19.115 -46.325 1.00 72.99 136 ALA B O 1
ATOM 2360 N N . LEU B 1 140 ? -10.817 19.641 -45.194 1.00 74.25 137 LEU B N 1
ATOM 2361 C CA . LEU B 1 140 ? -11.191 21.036 -44.965 1.00 81.71 137 LEU B CA 1
ATOM 2362 C C . LEU B 1 140 ? -10.129 21.999 -45.488 1.00 82.93 137 LEU B C 1
ATOM 2363 O O . LEU B 1 140 ? -8.940 21.837 -45.212 1.00 79.01 137 LEU B O 1
ATOM 2368 N N . ASN B 1 141 ? -10.562 23.006 -46.236 1.00 83.01 138 ASN B N 1
ATOM 2369 C CA . ASN B 1 141 ? -9.660 24.073 -46.652 1.00 86.06 138 ASN B CA 1
ATOM 2370 C C . ASN B 1 141 ? -9.750 25.245 -45.676 1.00 88.32 138 ASN B C 1
ATOM 2371 O O . ASN B 1 141 ? -10.651 26.075 -45.779 1.00 91.86 138 ASN B O 1
ATOM 2376 N N . LEU B 1 142 ? -8.820 25.301 -44.724 1.00 82.06 139 LEU B N 1
ATOM 2377 C CA . LEU B 1 142 ? -8.875 26.292 -43.648 1.00 81.83 139 LEU B CA 1
ATOM 2378 C C . LEU B 1 142 ? -7.579 27.099 -43.512 1.00 80.93 139 LEU B C 1
ATOM 2379 O O . LEU B 1 142 ? -6.483 26.538 -43.537 1.00 69.43 139 LEU B O 1
ATOM 2384 N N . SER B 1 143 ? -7.703 28.417 -43.367 1.00 79.74 140 SER B N 1
ATOM 2385 C CA . SER B 1 143 ? -6.545 29.239 -43.024 1.00 82.14 140 SER B CA 1
ATOM 2386 C C . SER B 1 143 ? -6.251 29.082 -41.533 1.00 84.19 140 SER B C 1
ATOM 2387 O O . SER B 1 143 ? -7.045 28.487 -40.800 1.00 82.72 140 SER B O 1
ATOM 2390 N N . ASP B 1 144 ? -5.107 29.591 -41.087 1.00 103.16 141 ASP B N 1
ATOM 2391 C CA . ASP B 1 144 ? -4.725 29.462 -39.684 1.00 104.19 141 ASP B CA 1
ATOM 2392 C C . ASP B 1 144 ? -5.772 30.102 -38.781 1.00 102.92 141 ASP B C 1
ATOM 2393 O O . ASP B 1 144 ? -6.009 29.642 -37.663 1.00 105.04 141 ASP B O 1
ATOM 2398 N N . GLU B 1 145 ? -6.407 31.156 -39.281 1.00 100.67 142 GLU B N 1
ATOM 2399 C CA . GLU B 1 145 ? -7.468 31.827 -38.545 1.00 103.62 142 GLU B CA 1
ATOM 2400 C C . GLU B 1 145 ? -8.736 30.983 -38.494 1.00 100.49 142 GLU B C 1
ATOM 2401 O O . GLU B 1 145 ? -9.327 30.796 -37.429 1.00 100.62 142 GLU B O 1
ATOM 2407 N N . GLU B 1 146 ? -9.159 30.492 -39.654 1.00 96.69 143 GLU B N 1
ATOM 2408 C CA . GLU B 1 146 ? -10.381 29.703 -39.748 1.00 96.93 143 GLU B CA 1
ATOM 2409 C C . GLU B 1 146 ? -10.262 28.414 -38.935 1.00 93.45 143 GLU B C 1
ATOM 2410 O O . GLU B 1 146 ? -11.245 27.929 -38.372 1.00 90.88 143 GLU B O 1
ATOM 2416 N N . LEU B 1 147 ? -9.053 27.868 -38.875 1.00 93.58 144 LEU B N 1
ATOM 2417 C CA . LEU B 1 147 ? -8.796 26.693 -38.057 1.00 92.79 144 LEU B CA 1
ATOM 2418 C C . LEU B 1 147 ? -9.171 26.983 -36.610 1.00 100.69 144 LEU B C 1
ATOM 2419 O O . LEU B 1 147 ? -9.922 26.233 -35.985 1.00 96.85 144 LEU B O 1
ATOM 2424 N N . ALA B 1 148 ? -8.650 28.088 -36.087 1.00 109.33 145 ALA B N 1
ATOM 2425 C CA . ALA B 1 148 ? -8.903 28.482 -34.705 1.00 113.65 145 ALA B CA 1
ATOM 2426 C C . ALA B 1 148 ? -10.379 28.790 -34.448 1.00 117.39 145 ALA B C 1
ATOM 2427 O O . ALA B 1 148 ? -10.862 28.671 -33.321 1.00 118.26 145 ALA B O 1
ATOM 2429 N N . GLU B 1 149 ? -11.092 29.187 -35.496 1.00 117.62 146 GLU B N 1
ATOM 2430 C CA . GLU B 1 149 ? -12.512 29.497 -35.375 1.00 116.28 146 GLU B CA 1
ATOM 2431 C C . GLU B 1 149 ? -13.343 28.234 -35.574 1.00 106.71 146 GLU B C 1
ATOM 2432 O O . GLU B 1 149 ? -14.472 28.136 -35.096 1.00 101.44 146 GLU B O 1
ATOM 2438 N N . PHE B 1 150 ? -12.766 27.268 -36.281 1.00 105.58 147 PHE B N 1
ATOM 2439 C CA . PHE B 1 150 ? -13.394 25.965 -36.475 1.00 105.40 147 PHE B CA 1
ATOM 2440 C C . PHE B 1 150 ? -13.377 25.145 -35.183 1.00 100.86 147 PHE B C 1
ATOM 2441 O O . PHE B 1 150 ? -14.413 24.650 -34.731 1.00 99.00 147 PHE B O 1
ATOM 2449 N N . LEU B 1 151 ? -12.194 25.014 -34.592 1.00 98.31 148 LEU B N 1
ATOM 2450 C CA . LEU B 1 151 ? -12.017 24.224 -33.376 1.00 96.05 148 LEU B CA 1
ATOM 2451 C C . LEU B 1 151 ? -12.824 24.767 -32.205 1.00 94.65 148 LEU B C 1
ATOM 2452 O O . LEU B 1 151 ? -13.304 24.007 -31.364 1.00 97.11 148 LEU B O 1
ATOM 2457 N N . THR B 1 152 ? -12.964 26.084 -32.150 1.00 95.66 149 THR B N 1
ATOM 2458 C CA . THR B 1 152 ? -13.783 26.717 -31.128 1.00 100.39 149 THR B CA 1
ATOM 2459 C C . THR B 1 152 ? -15.253 26.392 -31.389 1.00 103.96 149 THR B C 1
ATOM 2460 O O . THR B 1 152 ? -16.020 26.126 -30.459 1.00 103.79 149 THR B O 1
ATOM 2464 N N . ALA B 1 153 ? -15.630 26.398 -32.667 1.00 103.79 150 ALA B N 1
ATOM 2465 C CA . ALA B 1 153 ? -17.007 26.139 -33.077 1.00 100.15 150 ALA B CA 1
ATOM 2466 C C . ALA B 1 153 ? -17.352 24.657 -32.995 1.00 94.92 150 ALA B C 1
ATOM 2467 O O . ALA B 1 153 ? -18.514 24.294 -32.826 1.00 95.01 150 ALA B O 1
ATOM 2469 N N . PHE B 1 154 ? -16.338 23.808 -33.126 1.00 92.53 151 PHE B N 1
ATOM 2470 C CA . PHE B 1 154 ? -16.524 22.367 -33.004 1.00 93.09 151 PHE B CA 1
ATOM 2471 C C . PHE B 1 154 ? -16.974 22.015 -31.592 1.00 90.03 151 PHE B C 1
ATOM 2472 O O . PHE B 1 154 ? -17.944 21.278 -31.402 1.00 85.73 151 PHE B O 1
ATOM 2480 N N . GLY B 1 155 ? -16.265 22.556 -30.605 1.00 87.80 152 GLY B N 1
ATOM 2481 C CA . GLY B 1 155 ? -16.613 22.355 -29.212 1.00 88.11 152 GLY B CA 1
ATOM 2482 C C . GLY B 1 155 ? -18.034 22.790 -28.922 1.00 95.62 152 GLY B C 1
ATOM 2483 O O . GLY B 1 155 ? -18.724 22.173 -28.110 1.00 96.71 152 GLY B O 1
ATOM 2484 N N . GLU B 1 156 ? -18.470 23.852 -29.595 1.00 97.09 153 GLU B N 1
ATOM 2485 C CA . GLU B 1 156 ? -19.815 24.393 -29.411 1.00 96.54 153 GLU B CA 1
ATOM 2486 C C . GLU B 1 156 ? -20.899 23.490 -29.996 1.00 94.09 153 GLU B C 1
ATOM 2487 O O . GLU B 1 156 ? -22.012 23.421 -29.471 1.00 97.85 153 GLU B O 1
ATOM 2493 N N . PHE B 1 157 ? -20.577 22.802 -31.085 1.00 91.65 154 PHE B N 1
ATOM 2494 C CA . PHE B 1 157 ? -21.489 21.809 -31.635 1.00 92.04 154 PHE B CA 1
ATOM 2495 C C . PHE B 1 157 ? -21.645 20.649 -30.650 1.00 89.73 154 PHE B C 1
ATOM 2496 O O . PHE B 1 157 ? -22.748 20.135 -30.446 1.00 86.76 154 PHE B O 1
ATOM 2504 N N . LEU B 1 158 ? -20.534 20.259 -30.031 1.00 88.11 155 LEU B N 1
ATOM 2505 C CA . LEU B 1 158 ? -20.513 19.134 -29.101 1.00 86.08 155 LEU B CA 1
ATOM 2506 C C . LEU B 1 158 ? -21.165 19.457 -27.761 1.00 88.81 155 LEU B C 1
ATOM 2507 O O . LEU B 1 158 ? -21.614 18.559 -27.055 1.00 93.95 155 LEU B O 1
ATOM 2512 N N . ALA B 1 159 ? -21.217 20.741 -27.422 1.00 92.84 156 ALA B N 1
ATOM 2513 C CA . ALA B 1 159 ? -21.698 21.183 -26.112 1.00 92.90 156 ALA B CA 1
ATOM 2514 C C . ALA B 1 159 ? -22.982 20.501 -25.615 1.00 92.88 156 ALA B C 1
ATOM 2515 O O . ALA B 1 159 ? -22.975 19.885 -24.549 1.00 90.58 156 ALA B O 1
ATOM 2517 N N . PRO B 1 160 ? -24.086 20.609 -26.380 1.00 96.24 157 PRO B N 1
ATOM 2518 C CA . PRO B 1 160 ? -25.362 20.042 -25.920 1.00 96.24 157 PRO B CA 1
ATOM 2519 C C . PRO B 1 160 ? -25.338 18.516 -25.842 1.00 96.95 157 PRO B C 1
ATOM 2520 O O . PRO B 1 160 ? -26.017 17.941 -24.987 1.00 95.25 157 PRO B O 1
ATOM 2524 N N . TYR B 1 161 ? -24.572 17.875 -26.722 1.00 94.50 158 TYR B N 1
ATOM 2525 C CA . TYR B 1 161 ? -24.510 16.415 -26.775 1.00 93.52 158 TYR B CA 1
ATOM 2526 C C . TYR B 1 161 ? -23.737 15.843 -25.592 1.00 93.18 158 TYR B C 1
ATOM 2527 O O . TYR B 1 161 ? -24.107 14.805 -25.038 1.00 89.53 158 TYR B O 1
ATOM 2536 N N . VAL B 1 162 ? -22.659 16.526 -25.217 1.00 96.38 159 VAL B N 1
ATOM 2537 C CA . VAL B 1 162 ? -21.867 16.144 -24.056 1.00 93.55 159 VAL B CA 1
ATOM 2538 C C . VAL B 1 162 ? -22.705 16.298 -22.796 1.00 96.43 159 VAL B C 1
ATOM 2539 O O . VAL B 1 162 ? -22.581 15.517 -21.849 1.00 94.20 159 VAL B O 1
ATOM 2543 N N . ALA B 1 163 ? -23.571 17.307 -22.806 1.00 93.41 160 ALA B N 1
ATOM 2544 C CA . ALA B 1 163 ? -24.401 17.647 -21.656 1.00 95.67 160 ALA B CA 1
ATOM 2545 C C . ALA B 1 163 ? -25.370 16.530 -21.259 1.00 98.29 160 ALA B C 1
ATOM 2546 O O . ALA B 1 163 ? -25.951 16.564 -20.172 1.00 102.81 160 ALA B O 1
ATOM 2548 N N . HIS B 1 164 ? -25.549 15.546 -22.135 1.00 96.52 161 HIS B N 1
ATOM 2549 C CA . HIS B 1 164 ? -26.429 14.419 -21.835 1.00 97.42 161 HIS B CA 1
ATOM 2550 C C . HIS B 1 164 ? -25.964 13.676 -20.581 1.00 98.45 161 HIS B C 1
ATOM 2551 O O . HIS B 1 164 ? -24.797 13.295 -20.474 1.00 98.62 161 HIS B O 1
ATOM 2558 N N . SER B 1 165 ? -26.879 13.484 -19.634 1.00 94.67 162 SER B N 1
ATOM 2559 C CA . SER B 1 165 ? -26.605 12.679 -18.450 1.00 95.02 162 SER B CA 1
ATOM 2560 C C . SER B 1 165 ? -26.740 11.200 -18.800 1.00 92.48 162 SER B C 1
ATOM 2561 O O . SER B 1 165 ? -27.407 10.849 -19.774 1.00 84.00 162 SER B O 1
ATOM 2564 N N . PRO B 1 166 ? -26.102 10.323 -18.012 1.00 97.35 163 PRO B N 1
ATOM 2565 C CA . PRO B 1 166 ? -26.335 8.890 -18.209 1.00 94.96 163 PRO B CA 1
ATOM 2566 C C . PRO B 1 166 ? -27.812 8.562 -18.045 1.00 99.73 163 PRO B C 1
ATOM 2567 O O . PRO B 1 166 ? -28.474 9.076 -17.136 1.00 106.37 163 PRO B O 1
ATOM 2571 N N . ALA B 1 167 ? -28.328 7.721 -18.931 1.00 97.11 164 ALA B N 1
ATOM 2572 C CA . ALA B 1 167 ? -29.723 7.312 -18.863 1.00 104.15 164 ALA B CA 1
ATOM 2573 C C . ALA B 1 167 ? -29.850 5.849 -19.273 1.00 104.40 164 ALA B C 1
ATOM 2574 O O . ALA B 1 167 ? -28.924 5.284 -19.852 1.00 101.04 164 ALA B O 1
ATOM 2576 N N . PRO B 1 168 ? -30.994 5.225 -18.953 1.00 106.26 165 PRO B N 1
ATOM 2577 C CA . PRO B 1 168 ? -31.259 3.830 -19.325 1.00 102.85 165 PRO B CA 1
ATOM 2578 C C . PRO B 1 168 ? -31.119 3.536 -20.825 1.00 96.56 165 PRO B C 1
ATOM 2579 O O . PRO B 1 168 ? -30.540 2.507 -21.176 1.00 91.13 165 PRO B O 1
ATOM 2583 N N . ASP B 1 169 ? -31.637 4.410 -21.687 1.00 96.30 166 ASP B N 1
ATOM 2584 C CA . ASP B 1 169 ? -31.609 4.170 -23.135 1.00 97.58 166 ASP B CA 1
ATOM 2585 C C . ASP B 1 169 ? -30.299 4.614 -23.799 1.00 86.14 166 ASP B C 1
ATOM 2586 O O . ASP B 1 169 ? -30.048 4.319 -24.972 1.00 80.34 166 ASP B O 1
ATOM 2591 N N . ARG B 1 170 ? -29.465 5.311 -23.036 1.00 83.83 167 ARG B N 1
ATOM 2592 C CA . ARG B 1 170 ? -28.220 5.852 -23.563 1.00 88.59 167 ARG B CA 1
ATOM 2593 C C . ARG B 1 170 ? -27.022 4.927 -23.330 1.00 82.82 167 ARG B C 1
ATOM 2594 O O . ARG B 1 170 ? -26.852 4.367 -22.241 1.00 80.11 167 ARG B O 1
ATOM 2602 N N . THR B 1 171 ? -26.210 4.771 -24.372 1.00 77.57 168 THR B N 1
ATOM 2603 C CA . THR B 1 171 ? -24.941 4.052 -24.294 1.00 75.47 168 THR B CA 1
ATOM 2604 C C . THR B 1 171 ? -23.793 5.050 -24.397 1.00 76.71 168 THR B C 1
ATOM 2605 O O . THR B 1 171 ? -23.798 5.916 -25.273 1.00 73.79 168 THR B O 1
ATOM 2609 N N . ARG B 1 172 ? -22.812 4.928 -23.505 1.00 75.53 169 ARG B N 1
ATOM 2610 C CA . ARG B 1 172 ? -21.671 5.836 -23.500 1.00 74.01 169 ARG B CA 1
ATOM 2611 C C . ARG B 1 172 ? -20.744 5.562 -24.679 1.00 71.72 169 ARG B C 1
ATOM 2612 O O . ARG B 1 172 ? -20.178 4.478 -24.788 1.00 72.78 169 ARG B O 1
ATOM 2620 N N . ARG B 1 173 ? -20.600 6.555 -25.554 1.00 68.32 170 ARG B N 1
ATOM 2621 C CA . ARG B 1 173 ? -19.758 6.441 -26.743 1.00 64.16 170 ARG B CA 1
ATOM 2622 C C . ARG B 1 173 ? -18.562 7.387 -26.661 1.00 70.28 170 ARG B C 1
ATOM 2623 O O . ARG B 1 173 ? -18.649 8.462 -26.062 1.00 68.82 170 ARG B O 1
ATOM 2631 N N . VAL B 1 174 ? -17.452 6.997 -27.286 1.00 67.22 171 VAL B N 1
ATOM 2632 C CA . VAL B 1 174 ? -16.228 7.796 -27.254 1.00 62.80 171 VAL B CA 1
ATOM 2633 C C . VAL B 1 174 ? -15.833 8.293 -28.646 1.00 66.04 171 VAL B C 1
ATOM 2634 O O . VAL B 1 174 ? -15.527 7.495 -29.542 1.00 57.78 171 VAL B O 1
ATOM 2638 N N . LEU B 1 175 ? -15.854 9.617 -28.813 1.00 60.75 172 LEU B N 1
ATOM 2639 C CA . LEU B 1 175 ? -15.541 10.269 -30.089 1.00 61.83 172 LEU B CA 1
ATOM 2640 C C . LEU B 1 175 ? -14.067 10.683 -30.159 1.00 61.54 172 LEU B C 1
ATOM 2641 O O . LEU B 1 175 ? -13.631 11.576 -29.428 1.00 63.58 172 LEU B O 1
ATOM 2646 N N . SER B 1 176 ? -13.303 10.037 -31.037 1.00 61.81 173 SER B N 1
ATOM 2647 C CA . SER B 1 176 ? -11.887 10.362 -31.204 1.00 60.11 173 SER B CA 1
ATOM 2648 C C . SER B 1 176 ? -11.643 11.189 -32.471 1.00 59.95 173 SER B C 1
ATOM 2649 O O . SER B 1 176 ? -12.070 10.819 -33.566 1.00 58.72 173 SER B O 1
ATOM 2652 N N . THR B 1 177 ? -10.947 12.310 -32.321 1.00 58.77 174 THR B N 1
ATOM 2653 C CA . THR B 1 177 ? -10.692 13.198 -33.450 1.00 56.87 174 THR B CA 1
ATOM 2654 C C . THR B 1 177 ? -9.201 13.385 -33.699 1.00 55.29 174 THR B C 1
ATOM 2655 O O . THR B 1 177 ? -8.420 13.552 -32.762 1.00 61.67 174 THR B O 1
ATOM 2659 N N . ILE B 1 178 ? -8.820 13.356 -34.970 1.00 52.84 175 ILE B N 1
ATOM 2660 C CA . ILE B 1 178 ? -7.442 13.598 -35.388 1.00 53.13 175 ILE B CA 1
ATOM 2661 C C . ILE B 1 178 ? -7.464 14.547 -36.580 1.00 58.16 175 ILE B C 1
ATOM 2662 O O . ILE B 1 178 ? -8.168 14.298 -37.560 1.00 58.05 175 ILE B O 1
ATOM 2667 N N . LEU B 1 179 ? -6.718 15.645 -36.477 1.00 57.54 176 LEU B N 1
ATOM 2668 C CA . LEU B 1 179 ? -6.615 16.619 -37.560 1.00 59.08 176 LEU B CA 1
ATOM 2669 C C . LEU B 1 179 ? -5.148 16.806 -37.955 1.00 57.02 176 LEU B C 1
ATOM 2670 O O . LEU B 1 179 ? -4.300 17.113 -37.116 1.00 61.19 176 LEU B O 1
ATOM 2675 N N . ILE B 1 180 ? -4.850 16.600 -39.231 1.00 58.75 177 ILE B N 1
ATOM 2676 C CA . ILE B 1 180 ? -3.494 16.771 -39.745 1.00 52.47 177 ILE B CA 1
ATOM 2677 C C . ILE B 1 180 ? -3.539 17.540 -41.068 1.00 56.61 177 ILE B C 1
ATOM 2678 O O . ILE B 1 180 ? -4.355 17.230 -41.932 1.00 58.62 177 ILE B O 1
ATOM 2683 N N . PRO B 1 181 ? -2.664 18.547 -41.232 1.00 61.60 178 PRO B N 1
ATOM 2684 C CA . PRO B 1 181 ? -2.647 19.298 -42.496 1.00 61.26 178 PRO B CA 1
ATOM 2685 C C . PRO B 1 181 ? -1.824 18.600 -43.574 1.00 62.81 178 PRO B C 1
ATOM 2686 O O . PRO B 1 181 ? -0.939 17.794 -43.278 1.00 64.74 178 PRO B O 1
ATOM 2690 N N . ASP B 1 182 ? -2.119 18.901 -44.830 1.00 66.96 179 ASP B N 1
ATOM 2691 C CA . ASP B 1 182 ? -1.286 18.413 -45.915 1.00 70.01 179 ASP B CA 1
ATOM 2692 C C . ASP B 1 182 ? 0.072 19.117 -45.882 1.00 74.37 179 ASP B C 1
ATOM 2693 O O . ASP B 1 182 ? 1.072 18.606 -46.384 1.00 76.98 179 ASP B O 1
#

Radius of gyration: 23.77 Å; Cα contacts (8 Å, |Δi|>4): 270; chains: 2; bounding box: 54×67×60 Å

Secondary structure (DSSP, 8-state):
------SHHHHHHTTSHHHHHHHHHTTTS-EEHHHHHHH-TTB-HHHHHHHHHHHHHHT----EEEEETTEEEEEE---TTTTTSS-SS--HHHHH--HHHHHHHHHHHHHHTTSSS--HHHHT-----------HHHHHHHHHHHHHHHHHHHTPPP-TT-------------/----SHHHHHHTTSHHHHHHHHHTTTS-EEHHHHHHH-TTB-HHHHHHHHHHHHHHT----EEEEETTEEEEEE---TT---HHHHH--HHHHHHHHHHHHHHTTSSS--HHHHT-----------HHHHHHHHHHHHHHHHHHHTPPP-TT-------------

Organism: Kribbella flavida (strain DSM 17836 / JCM 10339 / NBRC 14399) (NCBI:txid479435)

Nearest PDB structures (foldseek):
  4g6q-assembly1_A  TM=1.006E+00  e=1.897E-28  Kribbella flavida DSM 17836
  4g6q-assembly2_B  TM=9.838E-01  e=6.133E-25  Kribbella flavida DSM 17836
  2hzt-assembly1_B  TM=7.054E-01  e=2.160E-02  Bacillus subtilis
  5hs7-assembly1_A  TM=6.912E-01  e=1.797E-02  Bacillus subtilis subsp. subtilis str. 168
  7bzg-assembly3_J  TM=7.104E-01  e=2.441E-02  Bacillus subtilis subsp. subtilis str. 168

B-factor: mean 62.05, std 31.82, range [18.47, 179.76]

Sequence (339 aa):
TTGQPATSSLVDLLHHPLRWRITQLLIGRSLTTRELAELLPDVATTTLLYRQVGILVKAGVLVTAEHQVRGAVERTYTLNTQAGDADHDGVDADRLRTFTVFVAGVGGHLDQYLEREQIDPLADGIAFRQTALNLSDEEELAEFLTAFGEFLAPYVAHSPAPDRTRRVLSTILIPDGQ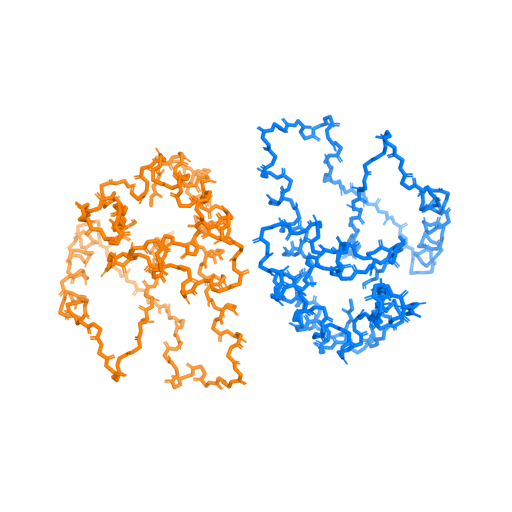PATSSLVDLLHHPLRWRITQLLIGRSLTTRELAELLPDVATTTLYRQVGILVKAGVLVTAEHQVRGAVERTYTLNTQAVDADRLRTFTVFVAGVGGHLDQYLEREQIDPLADGIAFRQTALNLSDEELAEFLTAFGEFLAPYVAHSPAPDRTRRVLSTILIPD

InterPro domains:
  IPR011991 ArsR-like helix-turn-helix domain [cd00090] (15-73)
  IPR036388 Winged helix-like DNA-binding domain superfamily [G3DSA:1.10.10.10] (1-89)
  IPR036390 Winged helix DNA-binding domain superfamily [SSF46785] (8-96)

CATH classification: 1.10.10.10 (+1 more: 6.10.140.2180)

Foldseek 3Di:
DDAAALPPVVLVLLLDQLLLVQQLVQPLHKAWLVRVCVVVVVDDSVVSVVSVVVCVVSQQKFPDWDDDPNDIITIMHGNSVNRPPDVPPQDPVSVVSVVSVVVNVVVVVVVVVVDPDDDCVVVPPDDDDDDDDADPVRVVVVVVVVCVVCVVVSPDDDDPVDDDDDDDDDDDDD/DAALDPLVLVLLLDQVLLVVQLVQVLHKAWLVRVCVVVVVDDSVVSVVSVVVCVVSQQKFDDFDDDPNHTGTIMHGNVVHHDDVSVVSVVSQVVNVVVVVVVVVVDPDDDCVVVPNDDDDDDDDDDPVRVVVVVVVVVVVCVVVSVDDDDPVDDDDDDDDDDDDD

Solvent-accessible surface area: 24592 Å² total